Protein AF-A0A819YXY6-F1 (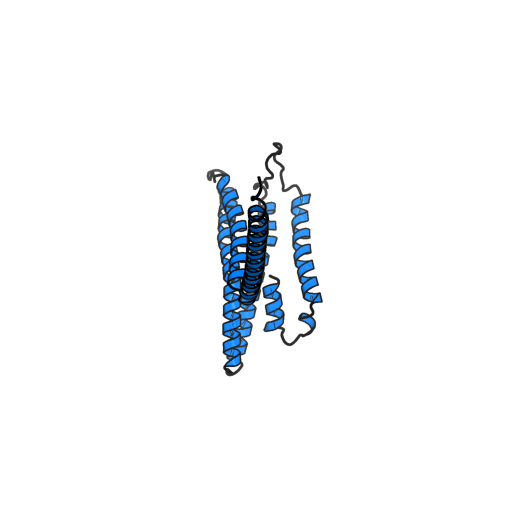afdb_monomer_lite)

Organism: NCBI:txid433720

Secondary structure (DSSP, 8-state):
-HHHHHHHHHHTSTT-GGGG-HHHHHHHHHHHHHHHHHHHHHHHHTT-S---TTSS-----TT-HHHHHHHIIIIIIHHHHHHHHHHHHHHHHHHHHHHHS---HHHHHHHHHHHHHHHHHHHHHHHHHHHHHHHHHHHHHHHHTTTT----HHHHHHHHHHHHHHHHHHHHHHHHH-HHHHHHHHHHHHHHHHHHHHHHHHHHHHHHHHHHHHHTT----

Radius of gyration: 27.78 Å; chains: 1; bounding box: 74×42×88 Å

Structure (mmCIF, N/CA/C/O backbone):
data_AF-A0A819YXY6-F1
#
_entry.id   AF-A0A819YXY6-F1
#
loop_
_atom_site.group_PDB
_atom_site.id
_atom_site.type_symbol
_atom_site.label_atom_id
_atom_site.label_alt_id
_atom_site.label_comp_id
_atom_site.label_asym_id
_atom_site.label_entity_id
_atom_site.label_seq_id
_atom_site.pdbx_PDB_ins_code
_atom_site.Cartn_x
_atom_site.Cartn_y
_atom_site.Cartn_z
_atom_site.occupancy
_atom_site.B_iso_or_equiv
_atom_site.auth_seq_id
_atom_site.auth_comp_id
_atom_site.auth_asym_id
_atom_site.auth_atom_id
_atom_site.pdbx_PDB_model_num
ATOM 1 N N . MET A 1 1 ? -4.229 -1.510 1.237 1.00 79.38 1 MET A N 1
ATOM 2 C CA . MET A 1 1 ? -5.508 -1.867 0.585 1.00 79.38 1 MET A CA 1
ATOM 3 C C . MET A 1 1 ? -6.533 -2.507 1.531 1.00 79.38 1 MET A C 1
ATOM 5 O O . MET A 1 1 ? -7.564 -1.883 1.762 1.00 79.38 1 MET A O 1
ATOM 9 N N . LEU A 1 2 ? -6.269 -3.676 2.141 1.00 84.12 2 LEU A N 1
ATOM 10 C CA . LEU A 1 2 ? -7.243 -4.387 3.001 1.00 84.12 2 LEU A CA 1
ATOM 11 C C . LEU A 1 2 ? -7.871 -3.512 4.105 1.00 84.12 2 LEU A C 1
ATOM 13 O O . LEU A 1 2 ? -9.080 -3.540 4.322 1.00 84.12 2 LEU A O 1
ATOM 17 N N . GLN A 1 3 ? -7.067 -2.674 4.767 1.00 81.69 3 GLN A N 1
ATOM 18 C CA . GLN A 1 3 ? -7.551 -1.755 5.803 1.00 81.69 3 GLN A CA 1
ATOM 19 C C . GLN A 1 3 ? -8.553 -0.716 5.267 1.00 81.69 3 GLN A C 1
ATOM 21 O O . GLN A 1 3 ? -9.505 -0.367 5.966 1.00 81.69 3 GLN A O 1
ATOM 26 N N . THR A 1 4 ? -8.364 -0.235 4.037 1.00 83.56 4 THR A N 1
ATOM 27 C CA . THR A 1 4 ? -9.271 0.713 3.371 1.00 83.56 4 THR A CA 1
ATOM 28 C C . THR A 1 4 ? -10.571 0.025 2.965 1.00 83.56 4 THR A C 1
ATOM 30 O O . THR A 1 4 ? -11.641 0.572 3.211 1.00 83.56 4 THR A O 1
ATOM 33 N N . ILE A 1 5 ? -10.499 -1.207 2.447 1.00 85.06 5 ILE A N 1
ATOM 34 C CA . ILE A 1 5 ? -11.680 -2.020 2.104 1.00 85.06 5 ILE A CA 1
ATOM 35 C C . ILE A 1 5 ? -12.503 -2.340 3.357 1.00 85.06 5 ILE A C 1
ATOM 37 O O . ILE A 1 5 ? -13.716 -2.144 3.377 1.00 85.06 5 ILE A O 1
ATOM 41 N N . HIS A 1 6 ? -11.850 -2.749 4.447 1.00 85.12 6 HIS A N 1
ATOM 42 C CA . HIS A 1 6 ? -12.523 -2.944 5.731 1.00 85.12 6 HIS A CA 1
ATOM 43 C C . HIS A 1 6 ? -13.251 -1.672 6.177 1.00 85.12 6 HIS A C 1
ATOM 45 O O . HIS A 1 6 ? -14.391 -1.729 6.639 1.00 85.12 6 HIS A O 1
ATOM 51 N N . ARG A 1 7 ? -12.604 -0.506 6.048 1.00 81.06 7 ARG A N 1
ATOM 52 C CA . ARG A 1 7 ? -13.250 0.770 6.372 1.00 81.06 7 ARG A CA 1
ATOM 53 C C . ARG A 1 7 ? -14.457 1.014 5.485 1.00 81.06 7 ARG A C 1
ATOM 55 O O . ARG A 1 7 ? -15.506 1.277 6.051 1.00 81.06 7 ARG A O 1
ATOM 62 N N . LEU A 1 8 ? -14.342 0.830 4.171 1.00 85.19 8 LEU A N 1
ATOM 63 C CA . LEU A 1 8 ? -15.456 0.952 3.226 1.00 85.19 8 LEU A CA 1
ATOM 64 C C . LEU A 1 8 ? -16.668 0.115 3.665 1.00 85.19 8 LEU A C 1
ATOM 66 O O . LEU A 1 8 ? -17.782 0.630 3.750 1.00 85.19 8 LEU A O 1
ATOM 70 N N . PHE A 1 9 ? -16.453 -1.154 4.018 1.00 84.31 9 PHE A N 1
ATOM 71 C CA . PHE A 1 9 ? -17.534 -2.043 4.457 1.00 84.31 9 PHE A CA 1
ATOM 72 C C . PHE A 1 9 ? -18.168 -1.619 5.784 1.00 84.31 9 PHE A C 1
ATOM 74 O O . PHE A 1 9 ? -19.364 -1.813 5.996 1.00 84.31 9 PHE A O 1
ATOM 81 N N . VAL A 1 10 ? -17.384 -1.037 6.691 1.00 81.50 10 VAL A N 1
ATOM 82 C CA . VAL A 1 10 ? -17.874 -0.596 8.002 1.00 81.50 10 VAL A CA 1
ATOM 83 C C . VAL A 1 10 ? -18.529 0.787 7.950 1.00 81.50 10 VAL A C 1
ATOM 85 O O . VAL A 1 10 ? -19.452 1.033 8.727 1.00 81.50 10 VAL A O 1
ATOM 88 N N . THR A 1 11 ? -18.063 1.693 7.088 1.00 78.50 11 THR A N 1
ATOM 89 C CA . THR A 1 11 ? -18.558 3.075 7.008 1.00 78.50 11 THR A CA 1
ATOM 90 C C . THR A 1 11 ? -19.660 3.238 5.973 1.00 78.50 11 THR A C 1
ATOM 92 O O . THR A 1 11 ? -20.728 3.714 6.338 1.00 78.50 11 THR A O 1
ATOM 95 N N . VAL A 1 12 ? -19.426 2.823 4.726 1.00 80.88 12 VAL A N 1
ATOM 96 C CA . VAL A 1 12 ? -20.352 3.038 3.601 1.00 80.88 12 VAL A CA 1
ATOM 97 C C . VAL A 1 12 ? -21.413 1.942 3.553 1.00 80.88 12 VAL A C 1
ATOM 99 O O . VAL A 1 12 ? -22.599 2.215 3.428 1.00 80.88 12 VAL A O 1
ATOM 102 N N . LEU A 1 13 ? -21.011 0.681 3.721 1.00 83.31 13 LEU A N 1
ATOM 103 C CA . LEU A 1 13 ? -21.923 -0.469 3.635 1.00 83.31 13 LEU A CA 1
ATOM 104 C C . LEU A 1 13 ? -22.346 -0.989 5.013 1.00 83.31 13 LEU A C 1
ATOM 106 O O . LEU A 1 13 ? -22.619 -2.178 5.189 1.00 83.31 13 LEU A O 1
ATOM 110 N N . ALA A 1 14 ? -22.448 -0.093 5.999 1.00 76.12 14 ALA A N 1
ATOM 111 C CA . ALA A 1 14 ? -22.744 -0.441 7.389 1.00 76.12 14 ALA A CA 1
ATOM 112 C C . ALA A 1 14 ? -24.027 -1.282 7.548 1.00 76.12 14 ALA A C 1
ATOM 114 O O . ALA A 1 14 ? -24.085 -2.143 8.432 1.00 76.12 14 ALA A O 1
ATOM 115 N N . HIS A 1 15 ? -25.016 -1.067 6.674 1.00 79.19 15 HIS A N 1
ATOM 116 C CA . HIS A 1 15 ? -26.291 -1.786 6.651 1.00 79.19 15 HIS A CA 1
ATOM 117 C C . HIS A 1 15 ? -26.152 -3.265 6.228 1.00 79.19 15 HIS A C 1
ATOM 119 O O . HIS A 1 15 ? -26.885 -4.131 6.706 1.00 79.19 15 HIS A O 1
ATOM 125 N N . ARG A 1 16 ? -25.169 -3.607 5.384 1.00 82.12 16 ARG A N 1
ATOM 126 C CA . ARG A 1 16 ? -24.977 -4.968 4.859 1.00 82.12 16 ARG A CA 1
ATOM 127 C C . ARG A 1 16 ? -24.081 -5.798 5.788 1.00 82.12 16 ARG A C 1
ATOM 129 O O . ARG A 1 16 ? -22.879 -5.941 5.569 1.00 82.12 16 ARG A O 1
ATOM 136 N N . ARG A 1 17 ? -24.671 -6.393 6.835 1.00 80.06 17 ARG A N 1
ATOM 137 C CA . ARG A 1 17 ? -23.938 -7.191 7.850 1.00 80.06 17 ARG A CA 1
ATOM 138 C C . ARG A 1 17 ? -23.123 -8.356 7.266 1.00 80.06 17 ARG A C 1
ATOM 140 O O . ARG A 1 17 ? -22.086 -8.700 7.830 1.00 80.06 17 ARG A O 1
ATOM 147 N N . TYR A 1 18 ? -23.550 -8.935 6.141 1.00 83.56 18 TYR A N 1
ATOM 148 C CA . TYR A 1 18 ? -22.857 -10.062 5.506 1.00 83.56 18 TYR A CA 1
ATOM 149 C C . TYR A 1 18 ? -21.437 -9.710 5.029 1.00 83.56 18 TYR A C 1
ATOM 151 O O . TYR A 1 18 ? -20.555 -10.562 5.102 1.00 83.56 18 TYR A O 1
ATOM 159 N N . LEU A 1 19 ? -21.178 -8.450 4.652 1.00 80.62 19 LEU A N 1
ATOM 160 C CA . LEU A 1 19 ? -19.857 -7.987 4.199 1.00 80.62 19 LEU A CA 1
ATOM 161 C C . LEU A 1 19 ? -18.821 -7.880 5.327 1.00 80.62 19 LEU A C 1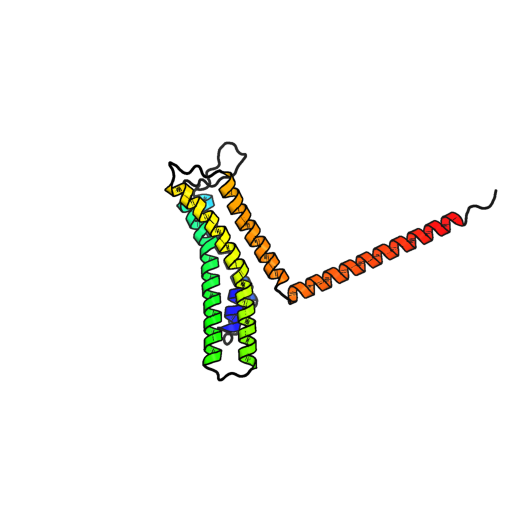
ATOM 163 O O . LEU A 1 19 ? -17.644 -7.633 5.086 1.00 80.62 19 LEU A O 1
ATOM 167 N N . ARG A 1 20 ? -19.241 -8.058 6.584 1.00 80.12 20 ARG A N 1
ATOM 168 C CA . ARG A 1 20 ? -18.373 -7.941 7.765 1.00 80.12 20 ARG A CA 1
ATOM 169 C C . ARG A 1 20 ? -17.918 -9.290 8.318 1.00 80.12 20 ARG A C 1
ATOM 171 O O . ARG A 1 20 ? -17.257 -9.327 9.356 1.00 80.12 20 ARG A O 1
ATOM 178 N N . LYS A 1 21 ? -18.284 -10.398 7.668 1.00 88.88 21 LYS A N 1
ATOM 179 C CA . LYS A 1 21 ? -17.874 -11.740 8.099 1.00 88.88 21 LYS A CA 1
ATOM 180 C C . LYS A 1 21 ? -16.355 -11.889 7.970 1.00 88.88 21 LYS A C 1
ATOM 182 O O . LYS A 1 21 ? -15.771 -11.499 6.965 1.00 88.88 21 LYS A O 1
ATOM 187 N N . ARG A 1 22 ? -15.715 -12.502 8.975 1.00 86.56 22 ARG A N 1
ATOM 188 C CA . ARG A 1 22 ? -14.257 -12.747 8.993 1.00 86.56 22 ARG A CA 1
ATOM 189 C C . ARG A 1 22 ? -13.777 -13.524 7.765 1.00 86.56 22 ARG A C 1
ATOM 191 O O . ARG A 1 22 ? -12.726 -13.209 7.225 1.00 86.56 22 ARG A O 1
ATOM 198 N N . TRP A 1 23 ? -14.584 -14.476 7.299 1.00 89.62 23 TRP A N 1
ATOM 199 C CA . TRP A 1 23 ? -14.273 -15.292 6.126 1.00 89.62 23 TRP A CA 1
ATOM 200 C C . TRP A 1 23 ? -14.130 -14.467 4.838 1.00 89.62 23 TRP A C 1
ATOM 202 O O . TRP A 1 23 ? -13.247 -14.741 4.036 1.00 89.62 23 TRP A O 1
ATOM 212 N N . LEU A 1 24 ? -14.903 -13.382 4.684 1.00 89.00 24 LEU A N 1
ATOM 213 C CA . LEU A 1 24 ? -14.759 -12.483 3.536 1.00 89.00 24 LEU A CA 1
ATOM 214 C C . LEU A 1 24 ? -13.389 -11.789 3.537 1.00 89.00 24 LEU A C 1
ATOM 216 O O . LEU A 1 24 ? -12.757 -11.678 2.496 1.00 89.00 24 LEU A O 1
ATOM 220 N N . TYR A 1 25 ? -12.904 -11.348 4.702 1.00 87.75 25 TYR A N 1
ATOM 221 C CA . TYR A 1 25 ? -11.579 -10.727 4.805 1.00 87.75 25 TYR A CA 1
ATOM 222 C C . TYR A 1 25 ? -10.457 -11.703 4.467 1.00 87.75 25 TYR A C 1
ATOM 224 O O . TYR A 1 25 ? -9.492 -11.307 3.821 1.00 87.75 25 TYR A O 1
ATOM 232 N N . PHE A 1 26 ? -10.601 -12.966 4.874 1.00 90.50 26 PHE A N 1
ATOM 233 C CA . PHE A 1 26 ? -9.677 -14.024 4.485 1.00 90.50 26 PHE A CA 1
ATOM 234 C C . PHE A 1 26 ? -9.683 -14.234 2.966 1.00 90.50 26 PHE A C 1
ATOM 236 O O . PHE A 1 26 ? -8.625 -14.240 2.349 1.00 90.50 26 PHE A O 1
ATOM 243 N N . PHE A 1 27 ? -10.866 -14.302 2.351 1.00 91.81 27 PHE A N 1
ATOM 244 C CA . PHE A 1 27 ? -11.001 -14.462 0.903 1.00 91.81 27 PHE A CA 1
ATOM 245 C C . PHE A 1 27 ? -10.422 -13.275 0.118 1.00 91.81 27 PHE A C 1
ATOM 247 O O . PHE A 1 27 ? -9.694 -13.468 -0.850 1.00 91.81 27 PHE A O 1
ATOM 254 N N . ILE A 1 28 ? -10.663 -12.040 0.571 1.00 89.50 28 ILE A N 1
ATOM 255 C CA . ILE A 1 28 ? -10.069 -10.837 -0.033 1.00 89.50 28 ILE A CA 1
ATOM 256 C C . ILE A 1 28 ? -8.545 -10.859 0.104 1.00 89.50 28 ILE A C 1
ATOM 258 O O . ILE A 1 28 ? -7.854 -10.517 -0.849 1.00 89.50 28 ILE A O 1
ATOM 262 N N . ALA A 1 29 ? -8.012 -11.264 1.260 1.00 89.69 29 ALA A N 1
ATOM 263 C CA . ALA A 1 29 ? -6.568 -11.389 1.452 1.00 89.69 29 ALA A CA 1
ATOM 264 C C . ALA A 1 29 ? -5.961 -12.461 0.532 1.00 89.69 29 ALA A C 1
ATOM 266 O O . ALA A 1 29 ? -4.907 -12.227 -0.054 1.00 89.69 29 ALA A O 1
ATOM 267 N N . LEU A 1 30 ? -6.649 -13.593 0.357 1.00 93.00 30 LEU A N 1
ATOM 268 C CA . LEU A 1 30 ? -6.243 -14.655 -0.560 1.00 93.00 30 LEU A CA 1
ATOM 269 C C . LEU A 1 30 ? -6.222 -14.158 -2.014 1.00 93.00 30 LEU A C 1
ATOM 271 O O . LEU A 1 30 ? -5.215 -14.312 -2.696 1.00 93.00 30 LEU A O 1
ATOM 275 N N . ILE A 1 31 ? -7.285 -13.486 -2.467 1.00 90.81 31 ILE A N 1
ATOM 276 C CA . ILE A 1 31 ? -7.341 -12.866 -3.802 1.00 90.81 31 ILE A CA 1
ATOM 277 C C . ILE A 1 31 ? -6.220 -11.840 -3.976 1.00 90.81 31 ILE A C 1
ATOM 279 O O . ILE A 1 31 ? -5.556 -11.818 -5.011 1.00 90.81 31 ILE A O 1
ATOM 283 N N . GLN A 1 32 ? -5.982 -11.009 -2.958 1.00 88.00 32 GLN A N 1
ATOM 284 C CA . GLN A 1 32 ? -4.920 -10.006 -2.976 1.00 88.00 32 GLN A CA 1
ATOM 285 C C . GLN A 1 32 ? -3.527 -10.645 -3.101 1.00 88.00 32 GLN A C 1
ATOM 287 O O . GLN A 1 32 ? -2.606 -9.958 -3.516 1.00 88.00 32 GLN A O 1
ATOM 292 N N . PHE A 1 33 ? -3.361 -11.926 -2.767 1.00 90.12 33 PHE A N 1
ATOM 293 C CA . PHE A 1 33 ? -2.113 -12.662 -2.970 1.00 90.12 33 PHE A CA 1
ATOM 294 C C . PHE A 1 33 ? -2.061 -13.365 -4.334 1.00 90.12 33 PHE A C 1
ATOM 296 O O . PHE A 1 33 ? -1.054 -13.286 -5.034 1.00 90.12 33 PHE A O 1
ATOM 303 N N . ILE A 1 34 ? -3.161 -14.008 -4.739 1.00 91.62 34 ILE A N 1
ATOM 304 C CA . ILE A 1 34 ? -3.247 -14.759 -5.999 1.00 91.62 34 ILE A CA 1
ATOM 305 C C . ILE A 1 34 ? -3.120 -13.833 -7.211 1.00 91.62 34 ILE A C 1
ATOM 307 O O . ILE A 1 34 ? -2.380 -14.158 -8.134 1.00 91.62 34 ILE A O 1
ATOM 311 N N . ILE A 1 35 ? -3.803 -12.680 -7.220 1.00 89.06 35 ILE A N 1
ATOM 312 C CA . ILE A 1 35 ? -3.775 -11.758 -8.369 1.00 89.06 35 ILE A CA 1
ATOM 313 C C . ILE A 1 35 ? -2.338 -11.312 -8.683 1.00 89.06 35 ILE A C 1
ATOM 315 O O . ILE A 1 35 ? -1.922 -11.480 -9.827 1.00 89.06 35 ILE A O 1
ATOM 319 N N . PRO A 1 36 ? -1.549 -10.810 -7.712 1.00 85.88 36 PRO A N 1
ATOM 320 C CA . PRO A 1 36 ? -0.140 -10.520 -7.923 1.00 85.88 36 PRO A CA 1
ATOM 321 C C . PRO A 1 36 ? 0.666 -11.685 -8.499 1.00 85.88 36 PRO A C 1
ATOM 323 O O . PRO A 1 36 ? 1.438 -11.481 -9.428 1.00 85.88 36 PRO A O 1
ATOM 326 N N . MET A 1 37 ? 0.476 -12.902 -7.985 1.00 86.69 37 MET A N 1
ATOM 327 C CA . MET A 1 37 ? 1.200 -14.073 -8.486 1.00 86.69 37 MET A CA 1
ATOM 328 C C . MET A 1 37 ? 0.856 -14.364 -9.947 1.00 86.69 37 MET A C 1
ATOM 330 O O . MET A 1 37 ? 1.755 -14.499 -10.769 1.00 86.69 37 MET A O 1
ATOM 334 N N . MET A 1 38 ? -0.434 -14.364 -10.293 1.00 88.38 38 MET A N 1
ATOM 335 C CA . MET A 1 38 ? -0.894 -14.562 -11.672 1.00 88.38 38 MET A CA 1
ATOM 336 C C . MET A 1 38 ? -0.389 -13.462 -12.610 1.00 88.38 38 MET A C 1
ATOM 338 O O . MET A 1 38 ? -0.058 -13.742 -13.754 1.00 88.38 38 MET A O 1
ATOM 342 N N . MET A 1 39 ? -0.293 -12.223 -12.126 1.00 85.06 39 MET A N 1
ATOM 343 C CA . MET A 1 39 ? 0.242 -11.097 -12.896 1.00 85.06 39 MET A CA 1
ATOM 344 C C . MET A 1 39 ? 1.763 -11.190 -13.074 1.00 85.06 39 MET A C 1
ATOM 346 O O . MET A 1 39 ? 2.277 -10.687 -14.064 1.00 85.06 39 MET A O 1
ATOM 350 N N . LEU A 1 40 ? 2.492 -11.828 -12.153 1.00 82.44 40 LEU A N 1
ATOM 351 C CA . LEU A 1 40 ? 3.946 -11.996 -12.246 1.00 82.44 40 LEU A CA 1
ATOM 352 C C . LEU A 1 40 ? 4.341 -13.137 -13.197 1.00 82.44 40 LEU A C 1
ATOM 354 O O . LEU A 1 40 ? 5.411 -13.084 -13.799 1.00 82.44 40 LEU A O 1
ATOM 358 N N . LEU A 1 41 ? 3.482 -14.152 -13.348 1.00 83.25 41 LEU A N 1
ATOM 359 C CA . LEU A 1 41 ? 3.743 -15.321 -14.192 1.00 83.25 41 LEU A CA 1
ATOM 360 C C . LEU A 1 41 ? 4.134 -14.962 -15.641 1.00 83.25 41 LEU A C 1
ATOM 362 O O . LEU A 1 41 ? 5.174 -15.447 -16.078 1.00 83.25 41 LEU A O 1
ATOM 366 N N . PRO A 1 42 ? 3.383 -14.118 -16.381 1.00 79.00 42 PRO A N 1
ATOM 367 C CA . PRO A 1 42 ? 3.744 -13.742 -17.749 1.00 79.00 42 PRO A CA 1
ATOM 368 C C . PRO A 1 42 ? 5.150 -13.149 -17.844 1.00 79.00 42 PRO A C 1
ATOM 370 O O . PRO A 1 42 ? 5.938 -13.565 -18.685 1.00 79.00 42 PRO A O 1
ATOM 373 N N . ALA A 1 43 ? 5.510 -12.264 -16.908 1.00 72.56 43 ALA A N 1
ATOM 374 C CA . ALA A 1 43 ? 6.842 -11.669 -16.873 1.00 72.56 43 ALA A CA 1
ATOM 375 C C . ALA A 1 43 ? 7.943 -12.730 -16.694 1.00 72.56 43 ALA A C 1
ATOM 377 O O . ALA A 1 43 ? 9.007 -12.611 -17.293 1.00 72.56 43 ALA A O 1
ATOM 378 N N . LEU A 1 44 ? 7.693 -13.767 -15.884 1.00 73.75 44 LEU A N 1
ATOM 379 C CA . LEU A 1 44 ? 8.646 -14.854 -15.636 1.00 73.75 44 LEU A CA 1
ATOM 380 C C . LEU A 1 44 ? 8.774 -15.825 -16.820 1.00 73.75 44 LEU A C 1
ATOM 382 O O . LEU A 1 44 ? 9.868 -16.324 -17.066 1.00 73.75 44 LEU A O 1
ATOM 386 N N . PHE A 1 45 ? 7.680 -16.107 -17.534 1.00 76.44 45 PHE A N 1
ATOM 387 C CA . PHE A 1 45 ? 7.652 -17.113 -18.604 1.00 76.44 45 PHE A CA 1
ATOM 388 C C . PHE A 1 45 ? 7.980 -16.564 -19.998 1.00 76.44 45 PHE A C 1
ATOM 390 O O . PHE A 1 45 ? 8.491 -17.311 -20.825 1.00 76.44 45 PHE A O 1
ATOM 397 N N . GLU A 1 46 ? 7.734 -15.280 -20.267 1.00 70.56 46 GLU A N 1
ATOM 398 C CA . GLU A 1 46 ? 7.976 -14.672 -21.588 1.00 70.56 46 GLU A CA 1
ATOM 399 C C . GLU A 1 46 ? 9.445 -14.276 -21.829 1.00 70.56 46 GLU A C 1
ATOM 401 O O . GLU A 1 46 ? 9.782 -13.757 -22.889 1.00 70.56 46 GLU A O 1
ATOM 406 N N . GLY A 1 47 ? 10.347 -14.539 -20.877 1.00 62.41 47 GLY A N 1
ATOM 407 C CA . GLY A 1 47 ? 11.780 -14.283 -21.059 1.00 62.41 47 GLY A CA 1
ATOM 408 C C . GLY A 1 47 ? 12.173 -12.801 -21.015 1.00 62.41 47 GLY A C 1
ATOM 409 O O . GLY A 1 47 ? 13.306 -12.464 -21.348 1.00 62.41 47 GLY A O 1
ATOM 410 N N . HIS A 1 48 ? 11.283 -11.920 -20.541 1.00 61.28 48 HIS A N 1
ATOM 411 C CA . HIS A 1 48 ? 11.560 -10.486 -20.332 1.00 61.28 48 HIS A CA 1
ATOM 412 C C . HIS A 1 48 ? 12.678 -10.223 -19.307 1.00 61.28 48 HIS A C 1
ATOM 414 O O . HIS A 1 48 ? 13.266 -9.141 -19.254 1.00 61.28 48 HIS A O 1
ATOM 420 N N . PHE A 1 49 ? 13.020 -11.231 -18.502 1.00 60.09 49 PHE A N 1
ATOM 421 C CA . PHE A 1 49 ? 14.216 -11.247 -17.668 1.00 60.09 49 PHE A CA 1
ATOM 422 C C . PHE A 1 49 ? 15.395 -11.819 -18.464 1.00 60.09 49 PHE A C 1
ATOM 424 O O . PHE A 1 49 ? 15.677 -13.016 -18.414 1.00 60.09 49 PHE A O 1
ATOM 431 N N . ALA A 1 50 ? 16.100 -10.965 -19.207 1.00 55.69 50 ALA A N 1
ATOM 432 C CA . ALA A 1 50 ? 17.356 -11.368 -19.828 1.00 55.69 50 ALA A CA 1
ATOM 433 C C . ALA A 1 50 ? 18.426 -11.556 -18.740 1.00 55.69 50 ALA A C 1
ATOM 435 O O . ALA A 1 50 ? 18.947 -10.592 -18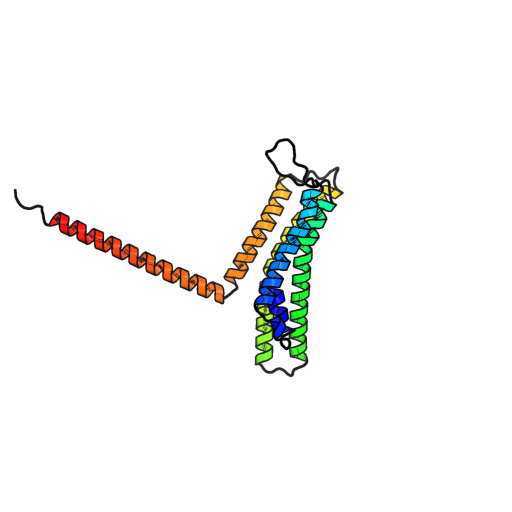.178 1.00 55.69 50 ALA A O 1
ATOM 436 N N . TYR A 1 51 ? 18.764 -12.808 -18.440 1.00 55.91 51 TYR A N 1
ATOM 437 C CA . TYR A 1 51 ? 19.901 -13.119 -17.583 1.00 55.91 51 TYR A CA 1
ATOM 438 C C . TYR A 1 51 ? 21.189 -12.732 -18.312 1.00 55.91 51 TYR A C 1
ATOM 440 O O . TYR A 1 51 ? 21.509 -13.294 -19.359 1.00 55.91 51 TYR A O 1
ATOM 448 N N . ILE A 1 52 ? 21.933 -11.767 -17.767 1.00 57.09 52 ILE A N 1
ATOM 449 C CA . ILE A 1 52 ? 23.264 -11.446 -18.284 1.00 57.09 52 ILE A CA 1
ATOM 450 C C . ILE A 1 52 ? 24.162 -12.667 -18.008 1.00 57.09 52 ILE A C 1
ATOM 452 O O . ILE A 1 52 ? 24.225 -13.115 -16.857 1.00 57.09 52 ILE A O 1
ATOM 456 N N . PRO A 1 53 ? 24.849 -13.218 -19.026 1.00 54.41 53 PRO A N 1
ATOM 457 C CA . PRO A 1 53 ? 25.559 -14.498 -18.935 1.00 54.41 53 PRO A CA 1
ATOM 458 C C . PRO A 1 53 ? 26.684 -14.542 -17.885 1.00 54.41 53 PRO A C 1
ATOM 460 O O . PRO A 1 53 ? 27.095 -15.627 -17.489 1.00 54.41 53 PRO A O 1
ATOM 463 N N . ASP A 1 54 ? 27.124 -13.396 -17.357 1.00 57.19 54 ASP A N 1
ATOM 464 C CA . ASP A 1 54 ? 28.165 -13.312 -16.322 1.00 57.19 54 ASP A CA 1
ATOM 465 C C . ASP A 1 54 ? 27.708 -13.716 -14.905 1.00 57.19 54 ASP A C 1
ATOM 467 O O . ASP A 1 54 ? 28.486 -13.625 -13.953 1.00 57.19 54 ASP A O 1
ATOM 471 N N . GLY A 1 55 ? 26.459 -14.167 -14.727 1.00 54.62 55 GLY A N 1
ATOM 472 C CA . GLY A 1 55 ? 26.002 -14.946 -13.563 1.00 54.62 55 GLY A CA 1
ATOM 473 C C . GLY A 1 55 ? 25.996 -14.239 -12.198 1.00 54.62 55 GLY A C 1
ATOM 474 O O . GLY A 1 55 ? 25.528 -14.809 -11.216 1.00 54.62 55 GLY A O 1
ATOM 475 N N . LYS A 1 56 ? 26.493 -13.002 -12.105 1.00 61.47 56 LYS A N 1
ATOM 476 C CA . LYS A 1 56 ? 26.642 -12.266 -10.836 1.00 61.47 56 LYS A CA 1
ATOM 477 C C . LYS A 1 56 ? 25.531 -11.256 -10.568 1.00 61.47 56 LYS A C 1
ATOM 479 O O . LYS A 1 56 ? 25.449 -10.740 -9.457 1.00 61.47 56 LYS A O 1
ATOM 484 N N . MET A 1 57 ? 24.690 -10.961 -11.559 1.00 60.03 57 MET A N 1
ATOM 485 C CA . MET A 1 57 ? 23.642 -9.951 -11.446 1.00 60.03 57 MET A CA 1
ATOM 486 C C . MET A 1 57 ? 22.361 -10.407 -12.150 1.00 60.03 57 MET A C 1
ATOM 488 O O . MET A 1 57 ? 22.390 -10.811 -13.310 1.00 60.03 57 MET A O 1
ATOM 492 N N . CYS A 1 58 ? 21.231 -10.303 -11.453 1.00 61.72 58 CYS A N 1
ATOM 493 C CA . CYS A 1 58 ? 19.904 -10.468 -12.038 1.00 61.72 58 CYS A CA 1
ATOM 494 C C . CYS A 1 58 ? 19.392 -9.078 -12.432 1.00 61.72 58 CYS A C 1
ATOM 496 O O . CYS A 1 58 ? 18.996 -8.298 -11.562 1.00 61.72 58 CYS A O 1
ATOM 498 N N . TYR A 1 59 ? 19.457 -8.747 -13.722 1.00 61.12 59 TYR A N 1
ATOM 499 C CA . TYR A 1 59 ? 18.920 -7.497 -14.255 1.00 61.12 59 TYR A CA 1
ATOM 500 C C . TYR A 1 59 ? 17.667 -7.768 -15.081 1.00 61.12 59 TYR A C 1
ATOM 502 O O . TYR A 1 59 ? 17.585 -8.742 -15.822 1.00 61.12 59 TYR A O 1
ATOM 510 N N . ILE A 1 60 ? 16.696 -6.869 -14.960 1.00 60.69 60 ILE A N 1
ATOM 511 C CA . ILE A 1 60 ? 15.595 -6.767 -15.914 1.00 60.69 60 ILE A CA 1
ATOM 512 C C . ILE A 1 60 ? 16.145 -5.974 -17.090 1.00 60.69 60 ILE A C 1
ATOM 514 O O . ILE A 1 60 ? 16.671 -4.876 -16.892 1.00 60.69 60 ILE A O 1
ATOM 518 N N . ALA A 1 61 ? 16.059 -6.516 -18.301 1.00 58.16 61 ALA A N 1
ATOM 519 C CA . ALA A 1 61 ? 16.439 -5.759 -19.480 1.00 58.16 61 ALA A CA 1
ATOM 520 C C . ALA A 1 61 ? 15.459 -4.591 -19.653 1.00 58.16 61 ALA A C 1
ATOM 522 O O . ALA A 1 61 ? 14.314 -4.784 -20.047 1.00 58.16 61 ALA A O 1
ATOM 523 N N . PHE A 1 62 ? 15.919 -3.363 -19.398 1.00 61.22 62 PHE A N 1
ATOM 524 C CA . PHE A 1 62 ? 15.135 -2.134 -19.611 1.00 61.22 62 PHE A CA 1
ATOM 525 C C . PHE A 1 62 ? 14.789 -1.871 -21.084 1.00 61.22 62 PHE A C 1
ATOM 527 O O . PHE A 1 62 ? 14.093 -0.907 -21.391 1.00 61.22 62 PHE A O 1
ATOM 534 N N . ASN A 1 63 ? 15.26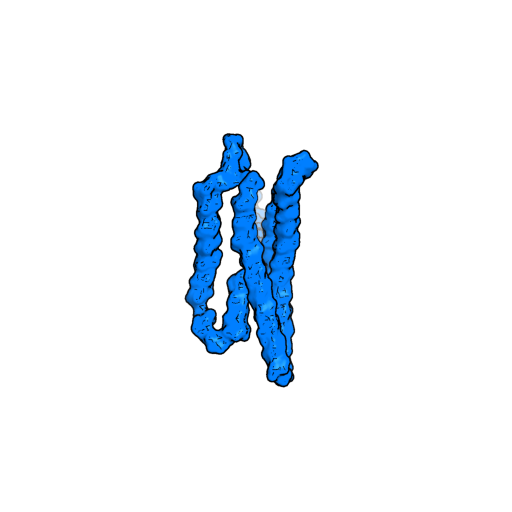5 -2.727 -21.990 1.00 61.00 63 ASN A N 1
ATOM 535 C CA . ASN A 1 63 ? 14.935 -2.679 -23.406 1.00 61.00 63 ASN A CA 1
ATOM 536 C C . ASN A 1 63 ? 13.471 -3.046 -23.665 1.00 61.00 63 ASN A C 1
ATOM 538 O O . ASN A 1 63 ? 12.914 -2.584 -24.659 1.00 61.00 63 ASN A O 1
ATOM 542 N N . ASP A 1 64 ? 12.840 -3.826 -22.778 1.00 69.81 64 ASP A N 1
ATOM 543 C CA . ASP A 1 64 ? 11.414 -4.104 -22.881 1.00 69.81 64 ASP A CA 1
ATOM 544 C C . ASP A 1 64 ? 10.588 -3.154 -22.002 1.00 69.81 64 ASP A C 1
ATOM 546 O O . ASP A 1 64 ? 10.397 -3.344 -20.796 1.00 69.81 64 ASP A O 1
ATOM 550 N N . LEU A 1 65 ? 10.070 -2.104 -22.643 1.00 73.38 65 LEU A N 1
ATOM 551 C CA . LEU A 1 65 ? 9.185 -1.130 -22.010 1.00 73.38 65 LEU A CA 1
ATOM 552 C C . LEU A 1 65 ? 7.925 -1.803 -21.444 1.00 73.38 65 LEU A C 1
ATOM 554 O O . LEU A 1 65 ? 7.424 -1.378 -20.400 1.00 73.38 65 LEU A O 1
ATOM 558 N N . PHE A 1 66 ? 7.419 -2.851 -22.102 1.00 77.25 66 PHE A N 1
ATOM 559 C CA . PHE A 1 66 ? 6.231 -3.563 -21.641 1.00 77.25 66 PHE A CA 1
ATOM 560 C C . PHE A 1 66 ? 6.506 -4.284 -20.318 1.00 77.25 66 PHE A C 1
ATOM 562 O O . PHE A 1 66 ? 5.778 -4.071 -19.345 1.00 77.25 66 PHE A O 1
ATOM 569 N N . GLY A 1 67 ? 7.613 -5.023 -20.239 1.00 73.50 67 GLY A N 1
ATOM 570 C CA . GLY A 1 67 ? 8.095 -5.712 -19.046 1.00 73.50 67 GLY A CA 1
ATOM 571 C C . GLY A 1 67 ? 8.362 -4.797 -17.850 1.00 73.50 67 GLY A C 1
ATOM 572 O O . GLY A 1 67 ? 8.272 -5.253 -16.712 1.00 73.50 67 GLY A O 1
ATOM 573 N N . VAL A 1 68 ? 8.604 -3.497 -18.061 1.00 76.25 68 VAL A N 1
ATOM 574 C CA . VAL A 1 68 ? 8.711 -2.517 -16.964 1.00 76.25 68 VAL A CA 1
ATOM 575 C C . VAL A 1 68 ? 7.372 -1.850 -16.648 1.00 76.25 68 VAL A C 1
ATOM 577 O O . VAL A 1 68 ? 7.026 -1.724 -15.470 1.00 76.25 68 VAL A O 1
ATOM 580 N N . LEU A 1 69 ? 6.595 -1.427 -17.650 1.00 81.50 69 LEU A N 1
ATOM 581 C CA . LEU A 1 69 ? 5.331 -0.705 -17.449 1.00 81.50 69 LEU A CA 1
ATOM 582 C C . LEU A 1 69 ? 4.212 -1.584 -16.904 1.00 81.50 69 LEU A C 1
ATOM 584 O O . LEU A 1 69 ? 3.452 -1.141 -16.042 1.00 81.50 69 LEU A O 1
ATOM 588 N N . TYR A 1 70 ? 4.103 -2.818 -17.378 1.00 83.38 70 TYR A N 1
ATOM 589 C CA . TYR A 1 70 ? 3.062 -3.737 -16.946 1.00 83.38 70 TYR A CA 1
ATOM 590 C C . TYR A 1 70 ? 3.113 -4.019 -15.431 1.00 83.38 70 TYR A C 1
ATOM 592 O O . TYR A 1 70 ? 2.145 -3.688 -14.736 1.00 83.38 70 TYR A O 1
ATOM 600 N N . PRO A 1 71 ? 4.227 -4.515 -14.846 1.00 80.00 71 PRO A N 1
ATOM 601 C CA . PRO A 1 71 ? 4.285 -4.740 -13.404 1.00 80.00 71 PRO A CA 1
ATOM 602 C C . PRO A 1 71 ? 4.195 -3.424 -12.623 1.00 80.00 71 PRO A C 1
ATOM 604 O O . PRO A 1 71 ? 3.547 -3.346 -11.580 1.00 80.00 71 PRO A O 1
ATOM 607 N N . SER A 1 72 ? 4.775 -2.353 -13.152 1.00 82.19 72 SER A N 1
ATOM 608 C CA . SER A 1 72 ? 4.650 -1.008 -12.599 1.00 82.19 72 SER A CA 1
ATOM 609 C C . SER A 1 72 ? 3.197 -0.559 -12.424 1.00 82.19 72 SER A C 1
ATOM 611 O O . SER A 1 72 ? 2.789 -0.090 -11.361 1.00 82.19 72 SER A O 1
ATOM 613 N N . VAL A 1 73 ? 2.367 -0.712 -13.448 1.00 86.12 73 VAL A N 1
ATOM 614 C CA . VAL A 1 73 ? 0.961 -0.320 -13.361 1.00 86.12 73 VAL A CA 1
ATOM 615 C C . VAL A 1 73 ? 0.191 -1.297 -12.472 1.00 86.12 73 VAL A C 1
ATOM 617 O O . VAL A 1 73 ? -0.561 -0.859 -11.601 1.00 86.12 73 VAL A O 1
ATOM 620 N N . CYS A 1 74 ? 0.406 -2.602 -12.626 1.00 86.25 74 CYS A N 1
ATOM 621 C CA . CYS A 1 74 ? -0.371 -3.632 -11.935 1.00 86.25 74 CYS A CA 1
ATOM 622 C C . CYS A 1 74 ? -0.055 -3.755 -10.437 1.00 86.25 74 CYS A C 1
ATOM 624 O O . CYS A 1 74 ? -0.975 -3.900 -9.630 1.00 86.25 74 CYS A O 1
ATOM 626 N N . PHE A 1 75 ? 1.217 -3.686 -10.041 1.00 83.62 75 PHE A N 1
ATOM 627 C CA . PHE A 1 75 ? 1.640 -3.866 -8.646 1.00 83.62 75 PHE A CA 1
ATOM 628 C C . PHE A 1 75 ? 1.793 -2.549 -7.893 1.00 83.62 75 PHE A C 1
ATOM 630 O O . PHE A 1 75 ? 1.612 -2.522 -6.673 1.00 83.62 75 PHE A O 1
ATOM 637 N N . TYR A 1 76 ? 2.120 -1.464 -8.598 1.00 84.25 76 TYR A N 1
ATOM 638 C CA . TYR A 1 76 ? 2.437 -0.192 -7.967 1.00 84.25 76 TYR A CA 1
ATOM 639 C C . TYR A 1 76 ? 1.305 0.827 -8.125 1.00 84.25 76 TYR A C 1
ATOM 641 O O . TYR A 1 76 ? 0.584 1.093 -7.160 1.00 84.25 76 TYR A O 1
ATOM 649 N N . PHE A 1 77 ? 1.082 1.374 -9.322 1.00 85.00 77 PHE A N 1
ATOM 650 C CA . PHE A 1 77 ? 0.117 2.468 -9.488 1.00 85.00 77 PHE A CA 1
ATOM 651 C C . PHE A 1 77 ? -1.336 2.043 -9.281 1.00 85.00 77 PHE A C 1
ATOM 653 O O . PHE A 1 77 ? -2.071 2.732 -8.577 1.00 85.00 77 PHE A O 1
ATOM 660 N N . GLY A 1 78 ? -1.755 0.914 -9.846 1.00 88.31 78 GLY A N 1
ATOM 661 C CA . GLY A 1 78 ? -3.134 0.431 -9.786 1.00 88.31 78 GLY A CA 1
ATOM 662 C C . GLY A 1 78 ? -3.643 0.290 -8.348 1.00 88.31 78 GLY A C 1
ATOM 663 O O . GLY A 1 78 ? -4.613 0.960 -7.980 1.00 88.31 78 GLY A O 1
ATOM 664 N N . PRO A 1 79 ? -2.976 -0.498 -7.484 1.00 88.50 79 PRO A N 1
ATOM 665 C CA . PRO A 1 79 ? -3.381 -0.655 -6.090 1.00 88.50 79 PRO A CA 1
ATOM 666 C C . PRO A 1 79 ? -3.378 0.665 -5.308 1.00 88.50 79 PRO A C 1
ATOM 668 O O . PRO A 1 79 ? -4.261 0.881 -4.471 1.00 88.50 79 PRO A O 1
ATOM 671 N N . LEU A 1 80 ? -2.422 1.562 -5.585 1.00 87.44 80 LEU A N 1
ATOM 672 C CA . LEU A 1 80 ? -2.345 2.876 -4.942 1.00 87.44 80 LEU A CA 1
ATOM 673 C C . LEU A 1 80 ? -3.512 3.772 -5.373 1.00 87.44 80 LEU A C 1
ATOM 675 O O . LEU A 1 80 ? -4.202 4.310 -4.508 1.00 87.44 80 LEU A O 1
ATOM 679 N N . ILE A 1 81 ? -3.800 3.872 -6.673 1.00 89.00 81 ILE A N 1
ATOM 680 C CA . ILE A 1 81 ? -4.922 4.652 -7.219 1.00 89.00 81 ILE A CA 1
ATOM 681 C C . ILE A 1 81 ? -6.254 4.122 -6.683 1.00 89.00 81 ILE A C 1
ATOM 683 O O . ILE A 1 81 ? -7.063 4.902 -6.181 1.00 89.00 81 ILE A O 1
ATOM 687 N N . ILE A 1 82 ? -6.468 2.803 -6.698 1.00 89.94 82 ILE A N 1
ATOM 688 C CA . ILE A 1 82 ? -7.676 2.185 -6.129 1.00 89.94 82 ILE A CA 1
ATOM 689 C C . ILE A 1 82 ? -7.806 2.549 -4.647 1.00 89.94 82 ILE A C 1
ATOM 691 O O . ILE A 1 82 ? -8.876 2.950 -4.185 1.00 89.94 82 ILE A O 1
ATOM 695 N N . GLN A 1 83 ? -6.715 2.463 -3.882 1.00 88.12 83 GLN A N 1
ATOM 696 C CA . GLN A 1 83 ? -6.719 2.847 -2.474 1.00 88.12 83 GLN A CA 1
ATOM 697 C C . GLN A 1 83 ? -7.044 4.336 -2.272 1.00 88.12 83 GLN A C 1
ATOM 699 O O . GLN A 1 83 ? -7.762 4.668 -1.319 1.00 88.12 83 GLN A O 1
ATOM 704 N N . LEU A 1 84 ? -6.556 5.222 -3.143 1.00 87.31 84 LEU A N 1
ATOM 705 C CA . LEU A 1 84 ? -6.869 6.650 -3.115 1.00 87.31 84 LEU A CA 1
ATOM 706 C C . LEU A 1 84 ? -8.344 6.915 -3.415 1.00 87.31 84 LEU A C 1
ATOM 708 O O . LEU A 1 84 ? -9.003 7.590 -2.624 1.00 87.31 84 LEU A O 1
ATOM 712 N N . LEU A 1 85 ? -8.878 6.329 -4.487 1.00 90.62 85 LEU A N 1
ATOM 713 C CA . LEU A 1 85 ? -10.280 6.474 -4.884 1.00 90.62 85 LEU A CA 1
ATOM 714 C C . LEU A 1 85 ? -11.229 5.961 -3.799 1.00 90.62 85 LEU A C 1
ATOM 716 O O . LEU A 1 85 ? -12.172 6.657 -3.423 1.00 90.62 85 LEU A O 1
ATOM 720 N N . LEU A 1 86 ? -10.945 4.790 -3.221 1.00 89.69 86 LEU A N 1
ATOM 721 C CA . LEU A 1 86 ? -11.726 4.251 -2.106 1.00 89.69 86 LEU A CA 1
ATOM 722 C C . LEU A 1 86 ? -11.682 5.167 -0.880 1.00 89.69 86 LEU A C 1
ATOM 724 O O . LEU A 1 86 ? -12.703 5.391 -0.232 1.00 89.69 86 LEU A O 1
ATOM 728 N N . SER A 1 87 ? -10.510 5.717 -0.558 1.00 86.19 87 SER A N 1
ATOM 729 C CA . SER A 1 87 ? -10.367 6.646 0.568 1.00 86.19 87 SER A CA 1
ATOM 730 C C . SER A 1 87 ? -11.149 7.938 0.316 1.00 86.19 87 SER A C 1
ATOM 732 O O . SER A 1 87 ? -11.886 8.399 1.188 1.00 86.19 87 SER A O 1
ATOM 734 N N . TYR A 1 88 ? -11.053 8.494 -0.890 1.00 87.56 88 TYR A N 1
ATOM 735 C CA . TYR A 1 88 ? -11.812 9.673 -1.291 1.00 87.56 88 TYR A CA 1
ATOM 736 C C . TYR A 1 88 ? -13.324 9.430 -1.214 1.00 87.56 88 TYR A C 1
ATOM 738 O O . TYR A 1 88 ? -14.053 10.240 -0.640 1.00 87.56 88 TYR A O 1
ATOM 746 N N . TRP A 1 89 ? -13.792 8.281 -1.705 1.00 89.62 89 TRP A N 1
ATOM 747 C CA . TRP A 1 89 ? -15.206 7.921 -1.665 1.00 89.62 89 TRP A CA 1
ATOM 748 C C . TRP A 1 89 ? -15.733 7.782 -0.232 1.00 89.62 89 TRP A C 1
ATOM 750 O O . TRP A 1 89 ? -16.791 8.326 0.087 1.00 89.62 89 TRP A O 1
ATOM 760 N N . ILE A 1 90 ? -14.975 7.140 0.665 1.00 86.25 90 ILE A N 1
ATOM 761 C CA . ILE A 1 90 ? -15.327 7.067 2.092 1.00 86.25 90 ILE A CA 1
ATOM 762 C C . ILE A 1 90 ? -15.460 8.475 2.685 1.00 86.25 90 ILE A C 1
ATOM 764 O O . ILE A 1 90 ? -16.408 8.740 3.424 1.00 86.25 90 ILE A O 1
ATOM 768 N N . LEU A 1 91 ? -14.533 9.382 2.364 1.00 84.94 91 LEU A N 1
ATOM 769 C CA . LEU A 1 91 ? -14.564 10.756 2.864 1.00 84.94 91 LEU A CA 1
ATOM 770 C C . LEU A 1 91 ? -15.803 11.516 2.362 1.00 84.94 91 LEU A C 1
ATOM 772 O O . LEU A 1 91 ? -16.494 12.148 3.160 1.00 84.94 91 LEU A O 1
ATOM 776 N N . GLN A 1 92 ? -16.098 11.413 1.064 1.00 86.31 92 GLN A N 1
ATOM 777 C CA . GLN A 1 92 ? -17.291 11.982 0.430 1.00 86.31 92 GLN A CA 1
ATOM 778 C C . GLN A 1 92 ? -18.575 11.467 1.088 1.00 86.31 92 GLN A C 1
ATOM 780 O O . GLN A 1 92 ? -19.418 12.268 1.486 1.00 86.31 92 GLN A O 1
ATOM 785 N N . TYR A 1 93 ? -18.704 10.148 1.259 1.00 85.38 93 TYR A N 1
ATOM 786 C CA . TYR A 1 93 ? -19.874 9.530 1.888 1.00 85.38 93 TYR A CA 1
ATOM 787 C C . TYR A 1 93 ? -20.094 10.064 3.307 1.00 85.38 93 TYR A C 1
ATOM 789 O O . TYR A 1 93 ? -21.180 10.525 3.653 1.00 85.38 93 TYR A O 1
ATOM 797 N N . VAL A 1 94 ? -19.030 10.072 4.110 1.00 80.81 94 VAL A N 1
ATOM 798 C CA . VAL A 1 94 ? -19.073 10.553 5.493 1.00 80.81 94 VAL A CA 1
ATOM 799 C C . VAL A 1 94 ? -19.411 12.052 5.558 1.00 80.81 94 VAL A C 1
ATOM 801 O O . VAL A 1 94 ? -20.170 12.461 6.434 1.00 80.81 94 VAL A O 1
ATOM 804 N N . SER A 1 95 ? -18.896 12.860 4.624 1.00 81.44 95 SER A N 1
ATOM 805 C CA . SER A 1 95 ? -19.195 14.297 4.530 1.00 81.44 95 SER A CA 1
ATOM 806 C C . SER A 1 95 ? -20.650 14.566 4.138 1.00 81.44 95 SER A C 1
ATOM 808 O O . SER A 1 95 ? -21.282 15.475 4.683 1.00 81.44 95 SER A O 1
ATOM 810 N N . ARG A 1 96 ? -21.204 13.773 3.215 1.00 83.00 96 ARG A N 1
ATOM 811 C CA . ARG A 1 96 ? -22.605 13.899 2.797 1.00 83.00 96 ARG A CA 1
ATOM 812 C C . ARG A 1 96 ? -23.559 13.529 3.927 1.00 83.00 96 ARG A C 1
ATOM 814 O O . ARG A 1 96 ? -24.498 14.278 4.176 1.00 83.00 96 ARG A O 1
ATOM 821 N N . GLU A 1 97 ? -23.288 12.457 4.675 1.00 75.81 97 GLU A N 1
ATOM 822 C CA . GLU A 1 97 ? -24.127 12.108 5.832 1.00 75.81 97 GLU A CA 1
ATOM 823 C C . GLU A 1 97 ? -24.107 13.179 6.932 1.00 75.81 97 GLU A C 1
ATOM 825 O O . GLU A 1 97 ? -25.140 13.433 7.550 1.00 75.81 97 GLU A O 1
ATOM 830 N N . THR A 1 98 ? -22.981 13.873 7.147 1.00 73.50 98 THR A N 1
ATOM 831 C CA . THR A 1 98 ? -22.952 15.021 8.074 1.00 73.50 98 THR A CA 1
ATOM 832 C C . THR A 1 98 ? -23.764 16.222 7.620 1.00 73.50 98 THR A C 1
ATOM 834 O O . THR A 1 98 ? -24.202 16.994 8.466 1.00 73.50 98 THR A O 1
ATOM 837 N N . GLN A 1 99 ? -23.920 16.413 6.311 1.00 73.69 99 GLN A N 1
ATOM 838 C CA . GLN A 1 99 ? -24.678 17.533 5.753 1.00 73.69 99 GLN A CA 1
ATOM 839 C C . GLN A 1 99 ? -26.177 17.217 5.689 1.00 73.69 99 GLN A C 1
ATOM 841 O O . GLN A 1 99 ? -26.992 18.091 5.971 1.00 73.69 99 GLN A O 1
ATOM 846 N N . ALA A 1 100 ? -26.542 15.969 5.374 1.00 73.62 100 ALA A N 1
ATOM 847 C CA . ALA A 1 100 ? -27.932 15.521 5.289 1.00 73.62 100 ALA A CA 1
ATOM 848 C C . ALA A 1 100 ? -28.595 15.325 6.668 1.00 73.62 100 ALA A C 1
ATOM 850 O O . ALA A 1 100 ? -29.799 15.534 6.811 1.00 73.62 100 ALA A O 1
ATOM 851 N N . GLY A 1 101 ? -27.827 14.949 7.697 1.00 59.31 101 GLY A N 1
ATOM 852 C CA . GLY A 1 101 ? -28.313 14.809 9.071 1.00 59.31 101 GLY A CA 1
ATOM 853 C C . GLY A 1 101 ? -27.898 15.992 9.943 1.00 59.31 101 GLY A C 1
ATOM 854 O O . GLY A 1 101 ? -26.747 16.056 10.372 1.00 59.31 101 GLY A O 1
ATOM 855 N N . ARG A 1 102 ? -28.838 16.901 10.248 1.00 52.06 102 ARG A N 1
ATOM 856 C CA . ARG A 1 102 ? -28.681 18.011 11.214 1.00 52.06 102 ARG A CA 1
ATOM 857 C C . ARG A 1 102 ? -27.879 17.549 12.446 1.00 52.06 102 ARG A C 1
ATOM 859 O O . ARG A 1 102 ? -28.306 16.675 13.195 1.00 52.06 102 ARG A O 1
ATOM 866 N N . ALA A 1 103 ? -26.676 18.097 12.593 1.00 52.12 103 ALA A N 1
ATOM 867 C CA . ALA A 1 103 ? -25.567 17.510 13.334 1.00 52.12 103 ALA A CA 1
ATOM 868 C C . ALA A 1 103 ? -25.840 17.246 14.828 1.00 52.12 103 ALA A C 1
ATOM 870 O O . ALA A 1 103 ? -25.686 18.125 15.674 1.00 52.12 103 ALA A O 1
ATOM 871 N N . GLN A 1 104 ? -26.073 15.981 15.187 1.00 64.81 104 GLN A N 1
ATOM 872 C CA . GLN A 1 104 ? -25.712 15.504 16.521 1.00 64.81 104 GLN A CA 1
ATOM 873 C C . GLN A 1 104 ? -24.182 15.566 16.670 1.00 64.81 104 GLN A C 1
ATOM 875 O O . GLN A 1 104 ? -23.438 15.061 15.823 1.00 64.81 104 GLN A O 1
ATOM 880 N N . ILE A 1 105 ? -23.699 16.132 17.782 1.00 66.19 105 ILE A N 1
ATOM 881 C CA . ILE A 1 105 ? -22.270 16.283 18.142 1.00 66.19 105 ILE A CA 1
ATOM 882 C C . ILE A 1 105 ? -21.475 14.972 17.946 1.00 66.19 105 ILE A C 1
ATOM 884 O O . ILE A 1 105 ? -20.296 14.984 17.575 1.00 66.19 105 ILE A O 1
ATOM 888 N N . ASN A 1 106 ? -22.135 13.826 18.129 1.00 68.38 106 ASN A N 1
ATOM 889 C CA . ASN A 1 106 ? -21.552 12.496 17.965 1.00 68.38 106 ASN A CA 1
ATOM 890 C C . ASN A 1 106 ? -21.170 12.156 16.512 1.00 68.38 106 ASN A C 1
ATOM 892 O O . ASN A 1 106 ? -20.136 11.516 16.296 1.00 68.38 106 ASN A O 1
ATOM 896 N N . VAL A 1 107 ? -21.935 12.615 15.515 1.00 69.56 107 VAL A N 1
ATOM 897 C CA . VAL A 1 107 ? -21.644 12.365 14.091 1.00 69.56 107 VAL A CA 1
ATOM 898 C C . VAL A 1 107 ? -20.409 13.159 13.667 1.00 69.56 107 VAL A C 1
ATOM 900 O O . VAL A 1 107 ? -19.465 12.583 13.126 1.00 69.56 107 VAL A O 1
ATOM 903 N N . ARG A 1 108 ? -20.338 14.449 14.024 1.00 71.19 108 ARG A N 1
ATOM 904 C CA . ARG A 1 108 ? -19.179 15.312 13.730 1.00 71.19 108 ARG A CA 1
ATOM 905 C C . ARG A 1 108 ? -17.878 14.760 14.327 1.00 71.19 108 ARG A C 1
ATOM 907 O O . ARG A 1 108 ? -16.871 14.661 13.625 1.00 71.19 108 ARG A O 1
ATOM 914 N N . ARG A 1 109 ? -17.904 14.298 15.586 1.00 76.38 109 ARG A N 1
ATOM 915 C CA . ARG A 1 109 ? -16.739 13.644 16.221 1.00 76.38 109 ARG A CA 1
ATOM 916 C C . ARG A 1 109 ? -16.310 12.366 15.490 1.00 76.38 109 ARG A C 1
ATOM 918 O O . ARG A 1 109 ? -15.109 12.097 15.383 1.00 76.38 109 ARG A O 1
ATOM 925 N N . ARG A 1 110 ? -17.262 11.572 14.981 1.00 75.81 110 ARG A N 1
ATOM 926 C CA . ARG A 1 110 ? -16.974 10.365 14.185 1.00 75.81 110 ARG A CA 1
ATOM 927 C C . ARG A 1 110 ? -16.300 10.726 12.861 1.00 75.81 110 ARG A C 1
ATOM 929 O O . ARG A 1 110 ? -15.300 10.098 12.520 1.00 75.81 110 ARG A O 1
ATOM 936 N N . VAL A 1 111 ? -16.780 11.760 12.175 1.00 76.00 111 VAL A N 1
ATOM 937 C CA . VAL A 1 111 ? -16.208 12.246 10.907 1.00 76.00 111 VAL A CA 1
ATOM 938 C C . VAL A 1 111 ? -14.788 12.751 11.086 1.00 76.00 111 VAL A C 1
ATOM 940 O O . VAL A 1 111 ? -13.890 12.315 10.371 1.00 76.00 111 VAL A O 1
ATOM 943 N N . GLU A 1 112 ? -14.540 13.598 12.083 1.00 79.75 112 GLU A N 1
ATOM 944 C CA . GLU A 1 112 ? -13.186 14.086 12.364 1.00 79.75 112 GLU A CA 1
ATOM 945 C C . GLU A 1 112 ? -12.224 12.948 12.726 1.00 79.75 112 GLU A C 1
ATOM 947 O O . GLU A 1 112 ? -11.039 12.977 12.382 1.00 79.75 112 GLU A O 1
ATOM 952 N N . LYS A 1 113 ? -12.717 11.917 13.423 1.00 82.25 113 LYS A N 1
ATOM 953 C CA . LYS A 1 113 ? -11.934 10.718 13.725 1.00 82.25 113 LYS A CA 1
ATOM 954 C C . LYS A 1 113 ? -11.609 9.925 12.458 1.00 82.25 113 LYS A C 1
ATOM 956 O O . LYS A 1 113 ? -10.441 9.596 12.269 1.00 82.25 113 LYS A O 1
ATOM 961 N N . GLU A 1 114 ? -12.591 9.642 11.606 1.00 79.56 114 GLU A N 1
ATOM 962 C CA . GLU A 1 114 ? -12.374 8.918 10.347 1.00 79.56 114 GLU A CA 1
ATOM 963 C C . GLU A 1 114 ? -11.470 9.703 9.393 1.00 79.56 114 GLU A C 1
ATOM 965 O O . GLU A 1 11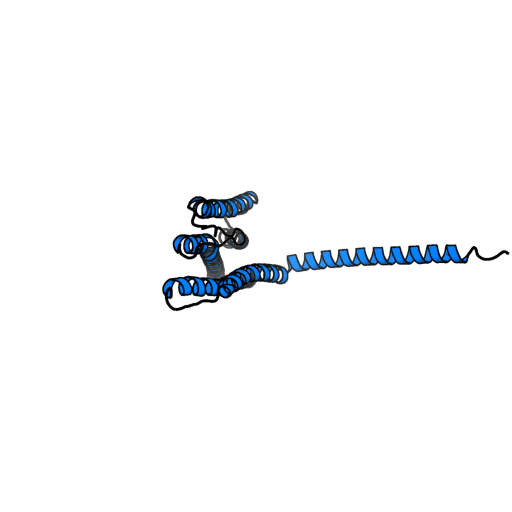4 ? -10.496 9.142 8.897 1.00 79.56 114 GLU A O 1
ATOM 970 N N . ARG A 1 115 ? -11.688 11.016 9.241 1.00 80.38 115 ARG A N 1
ATOM 971 C CA . ARG A 1 115 ? -10.826 11.910 8.454 1.00 80.38 115 ARG A CA 1
ATOM 972 C C . ARG A 1 115 ? -9.381 11.867 8.940 1.00 80.38 115 ARG A C 1
ATOM 974 O O . ARG A 1 115 ? -8.478 11.677 8.132 1.00 80.38 115 ARG A O 1
ATOM 981 N N . ARG A 1 116 ? -9.141 11.975 10.254 1.00 82.75 116 ARG A N 1
ATOM 982 C CA . ARG A 1 116 ? -7.780 11.851 10.809 1.00 82.75 116 ARG A CA 1
ATOM 983 C C . ARG A 1 116 ? -7.151 10.506 10.470 1.00 82.75 116 ARG A C 1
ATOM 985 O O . ARG A 1 116 ? -5.964 10.467 10.170 1.00 82.75 116 ARG A O 1
ATOM 992 N N . ILE A 1 117 ? -7.908 9.412 10.532 1.00 81.69 117 ILE A N 1
ATOM 993 C CA . ILE A 1 117 ? -7.361 8.088 10.224 1.00 81.69 117 ILE A CA 1
ATOM 994 C C . ILE A 1 117 ? -7.095 7.921 8.722 1.00 81.69 117 ILE A C 1
ATOM 996 O O . ILE A 1 117 ? -6.062 7.362 8.365 1.00 81.69 117 ILE A O 1
ATOM 1000 N N . LEU A 1 118 ? -7.965 8.436 7.853 1.00 81.62 118 LEU A N 1
ATOM 1001 C CA . LEU A 1 118 ? -7.731 8.438 6.409 1.00 81.62 118 LEU A CA 1
ATOM 1002 C C . LEU A 1 118 ? -6.488 9.248 6.037 1.00 81.62 118 LEU A C 1
ATOM 1004 O O . LEU A 1 118 ? -5.646 8.742 5.308 1.00 81.62 118 LEU A O 1
ATOM 1008 N N . ILE A 1 119 ? -6.325 10.454 6.591 1.00 81.56 119 ILE A N 1
ATOM 1009 C CA . ILE A 1 119 ? -5.127 11.282 6.361 1.00 81.56 119 ILE A CA 1
ATOM 1010 C C . ILE A 1 119 ? -3.864 10.520 6.780 1.00 81.56 119 ILE A C 1
ATOM 1012 O O . ILE A 1 119 ? -2.871 10.498 6.063 1.00 81.56 119 ILE A O 1
ATOM 1016 N N . ARG A 1 120 ? -3.915 9.825 7.918 1.00 80.94 120 ARG A N 1
ATOM 1017 C CA . ARG A 1 120 ? -2.803 8.994 8.394 1.00 80.94 120 ARG A CA 1
ATOM 1018 C C . ARG A 1 120 ? -2.473 7.832 7.456 1.00 80.94 120 ARG A C 1
ATOM 1020 O O . ARG A 1 120 ? -1.306 7.499 7.325 1.00 80.94 120 ARG A O 1
ATOM 1027 N N . LEU A 1 121 ? -3.480 7.237 6.817 1.00 81.00 121 LEU A N 1
ATOM 1028 C CA . LEU A 1 121 ? -3.306 6.203 5.790 1.00 81.00 121 LEU A CA 1
ATOM 1029 C C . LEU A 1 121 ? -2.809 6.769 4.456 1.00 81.00 121 LEU A C 1
ATOM 1031 O O . LEU A 1 121 ? -2.199 6.044 3.677 1.00 81.00 121 LEU A O 1
ATOM 1035 N N . PHE A 1 122 ? -3.071 8.047 4.198 1.00 83.81 122 PHE A N 1
ATOM 1036 C CA . PHE A 1 122 ? -2.700 8.742 2.972 1.00 83.81 122 PHE A CA 1
ATOM 1037 C C . PHE A 1 122 ? -1.225 9.162 2.957 1.00 83.81 122 PHE A C 1
ATOM 1039 O O . PHE A 1 122 ? -0.582 9.051 1.923 1.00 83.81 122 PHE A O 1
ATOM 1046 N N . ILE A 1 123 ? -0.657 9.557 4.102 1.00 85.12 123 ILE A N 1
ATOM 1047 C CA . ILE A 1 123 ? 0.768 9.920 4.234 1.00 85.12 123 ILE A CA 1
ATOM 1048 C C . ILE A 1 123 ? 1.725 8.844 3.675 1.00 85.12 123 ILE A C 1
ATOM 1050 O O . ILE A 1 123 ? 2.536 9.182 2.816 1.00 85.12 123 ILE A O 1
ATOM 1054 N N . PRO A 1 124 ? 1.657 7.561 4.088 1.00 84.56 124 PRO A N 1
ATOM 1055 C CA . PRO A 1 124 ? 2.553 6.539 3.548 1.00 84.56 124 PRO A CA 1
ATOM 1056 C C . PRO A 1 124 ? 2.291 6.258 2.063 1.00 84.56 124 PRO A C 1
ATOM 1058 O O . PRO A 1 124 ? 3.226 5.957 1.335 1.00 84.56 124 PRO A O 1
ATOM 1061 N N . VAL A 1 125 ? 1.046 6.396 1.594 1.00 86.25 125 VAL A N 1
ATOM 1062 C CA . VAL A 1 125 ? 0.708 6.256 0.168 1.00 86.25 125 VAL A CA 1
ATOM 1063 C C . VAL A 1 125 ? 1.364 7.361 -0.655 1.00 86.25 125 VAL A C 1
ATOM 1065 O O . VAL A 1 125 ? 1.978 7.061 -1.672 1.00 86.25 125 VAL A O 1
ATOM 1068 N N . LEU A 1 126 ? 1.289 8.615 -0.202 1.00 87.12 126 LEU A N 1
ATOM 1069 C CA . LEU A 1 126 ? 1.969 9.738 -0.847 1.00 87.12 126 LEU A CA 1
ATOM 1070 C C . LEU A 1 126 ? 3.486 9.566 -0.855 1.00 87.12 126 LEU A C 1
ATOM 1072 O O . LEU A 1 126 ? 4.109 9.824 -1.879 1.00 87.12 126 LEU A O 1
ATOM 1076 N N . LEU A 1 127 ? 4.066 9.134 0.269 1.00 87.56 127 LEU A N 1
ATOM 1077 C CA . LEU A 1 127 ? 5.505 8.895 0.377 1.00 87.56 127 LEU A CA 1
ATOM 1078 C C . LEU A 1 127 ? 5.957 7.866 -0.658 1.00 87.56 127 LEU A C 1
ATOM 1080 O O . LEU A 1 127 ? 6.922 8.105 -1.375 1.00 87.56 127 LEU A O 1
ATOM 1084 N N . ILE A 1 128 ? 5.228 6.750 -0.750 1.00 86.94 128 ILE A N 1
ATOM 1085 C CA . ILE A 1 128 ? 5.480 5.714 -1.744 1.00 86.94 128 ILE A CA 1
ATOM 1086 C C . ILE A 1 128 ? 5.381 6.351 -3.133 1.00 86.94 128 ILE A C 1
ATOM 1088 O O . ILE A 1 128 ? 6.408 6.447 -3.795 1.00 86.94 128 ILE A O 1
ATOM 1092 N N . ILE A 1 129 ? 4.219 6.903 -3.521 1.00 88.06 129 ILE A N 1
ATOM 1093 C CA . ILE A 1 129 ? 3.992 7.518 -4.846 1.00 88.06 129 ILE A CA 1
ATOM 1094 C C . ILE A 1 129 ? 5.114 8.489 -5.228 1.00 88.06 129 ILE A C 1
ATOM 1096 O O . ILE A 1 129 ? 5.639 8.373 -6.331 1.00 88.06 129 ILE A O 1
ATOM 1100 N N . GLY A 1 130 ? 5.502 9.398 -4.331 1.00 87.38 130 GLY A N 1
ATOM 1101 C CA . GLY A 1 130 ? 6.554 10.381 -4.588 1.00 87.38 130 GLY A CA 1
ATOM 1102 C C . GLY A 1 130 ? 7.901 9.738 -4.916 1.00 87.38 130 GLY A C 1
ATOM 1103 O O . GLY A 1 130 ? 8.537 10.121 -5.893 1.00 87.38 130 GLY A O 1
ATOM 1104 N N . VAL A 1 131 ? 8.311 8.719 -4.156 1.00 87.62 131 VAL A N 1
ATOM 1105 C CA . VAL A 1 131 ? 9.579 8.016 -4.407 1.00 87.62 131 VAL A CA 1
ATOM 1106 C C . VAL A 1 131 ? 9.504 7.136 -5.657 1.00 87.62 131 VAL A C 1
ATOM 1108 O O . VAL A 1 131 ? 10.455 7.096 -6.435 1.00 87.62 131 VAL A O 1
ATOM 1111 N N . GLY A 1 132 ? 8.373 6.478 -5.914 1.00 85.81 132 GLY A N 1
ATOM 1112 C CA . GLY A 1 132 ? 8.211 5.711 -7.152 1.00 85.81 132 GLY A CA 1
ATOM 1113 C C . GLY A 1 132 ? 8.153 6.585 -8.398 1.00 85.81 132 GLY A C 1
ATOM 1114 O O . GLY A 1 132 ? 8.696 6.189 -9.419 1.00 85.81 132 GLY A O 1
ATOM 1115 N N . LEU A 1 133 ? 7.578 7.790 -8.335 1.00 87.06 133 LEU A N 1
ATOM 1116 C CA . LEU A 1 133 ? 7.613 8.729 -9.462 1.00 87.06 133 LEU A CA 1
ATOM 1117 C C . LEU A 1 133 ? 9.050 9.053 -9.879 1.00 87.06 133 LEU A C 1
ATOM 1119 O O . LEU A 1 133 ? 9.329 9.092 -11.071 1.00 87.06 133 LEU A O 1
ATOM 1123 N N . ILE A 1 134 ? 9.968 9.201 -8.920 1.00 86.56 134 ILE A N 1
ATOM 1124 C CA . ILE A 1 134 ? 11.395 9.402 -9.204 1.00 86.56 134 ILE A CA 1
ATOM 1125 C C . ILE A 1 134 ? 11.967 8.210 -9.989 1.00 86.56 134 ILE A C 1
ATOM 1127 O O . ILE A 1 134 ? 12.654 8.413 -10.986 1.00 86.56 134 ILE A O 1
ATOM 1131 N N . TYR A 1 135 ? 11.638 6.973 -9.596 1.00 84.50 135 TYR A N 1
ATOM 1132 C CA . TYR A 1 135 ? 12.012 5.771 -10.354 1.00 84.50 135 TYR A CA 1
ATOM 1133 C C . TYR A 1 135 ? 11.479 5.811 -11.796 1.00 84.50 135 TYR A C 1
ATOM 1135 O O . TYR A 1 135 ? 12.245 5.590 -12.732 1.00 84.50 135 TYR A O 1
ATOM 1143 N N . PHE A 1 136 ? 10.203 6.162 -12.002 1.00 82.62 136 PHE A N 1
ATOM 1144 C CA . PHE A 1 136 ? 9.643 6.276 -13.357 1.00 82.62 136 PHE A CA 1
ATOM 1145 C C . PHE A 1 136 ? 10.313 7.362 -14.182 1.00 82.62 136 PHE A C 1
ATOM 1147 O O . PHE A 1 136 ? 10.553 7.137 -15.362 1.00 82.62 136 PHE A O 1
ATOM 1154 N N . VAL A 1 137 ? 10.636 8.511 -13.586 1.00 84.38 137 VAL A N 1
ATOM 1155 C CA . VAL A 1 137 ? 11.360 9.582 -14.283 1.00 84.38 137 VAL A CA 1
ATOM 1156 C C . VAL A 1 137 ? 12.711 9.073 -14.780 1.00 84.38 137 VAL A C 1
ATOM 1158 O O . VAL A 1 137 ? 13.062 9.338 -15.926 1.00 84.38 137 VAL A O 1
ATOM 1161 N N . PHE A 1 138 ? 13.437 8.293 -13.973 1.00 80.25 138 PHE A N 1
ATOM 1162 C CA . PHE A 1 138 ? 14.695 7.693 -14.415 1.00 80.25 138 PHE A CA 1
ATOM 1163 C C . PHE A 1 138 ? 14.496 6.659 -15.525 1.00 80.25 138 PHE A C 1
ATOM 1165 O O . PHE A 1 138 ? 15.192 6.738 -16.530 1.00 80.25 138 PHE A O 1
ATOM 1172 N N . VAL A 1 139 ? 13.529 5.747 -15.393 1.00 78.19 139 VAL A N 1
ATOM 1173 C CA . VAL A 1 139 ? 13.250 4.712 -16.407 1.00 78.19 139 VAL A CA 1
ATOM 1174 C C . VAL A 1 139 ? 12.805 5.324 -17.741 1.00 78.19 139 VAL A C 1
ATOM 1176 O O . VAL A 1 139 ? 13.371 5.018 -18.791 1.00 78.19 139 VAL A O 1
ATOM 1179 N N . PHE A 1 140 ? 11.816 6.222 -17.722 1.00 79.56 140 PHE A N 1
ATOM 1180 C CA . PHE A 1 140 ? 11.364 6.914 -18.932 1.00 79.56 140 PHE A CA 1
ATOM 1181 C C . PHE A 1 140 ? 12.460 7.809 -19.503 1.00 79.56 140 PHE A C 1
ATOM 1183 O O . PHE A 1 140 ? 12.628 7.870 -20.716 1.00 79.56 140 PHE A O 1
ATOM 1190 N N . GLY A 1 141 ? 13.236 8.455 -18.637 1.00 77.75 141 GLY A N 1
ATOM 1191 C CA . GLY A 1 141 ? 14.409 9.226 -19.013 1.00 77.75 141 GLY A CA 1
ATOM 1192 C C . GLY A 1 141 ? 15.433 8.417 -19.797 1.00 77.75 141 GLY A C 1
ATOM 1193 O O . GLY A 1 141 ? 15.822 8.818 -20.892 1.00 77.75 141 GLY A O 1
ATOM 1194 N N . THR A 1 142 ? 15.835 7.258 -19.265 1.00 73.31 142 THR A N 1
ATOM 1195 C CA . THR A 1 142 ? 16.764 6.344 -19.949 1.00 73.31 142 THR A CA 1
ATOM 1196 C C . THR A 1 142 ? 16.216 5.855 -21.286 1.00 73.31 142 THR A C 1
ATOM 1198 O O . THR A 1 142 ? 16.980 5.679 -22.229 1.00 73.31 142 THR A O 1
ATOM 1201 N N . TRP A 1 143 ? 14.899 5.658 -21.379 1.00 72.25 143 TRP A N 1
ATOM 1202 C CA . TRP A 1 143 ? 14.252 5.169 -22.592 1.00 72.25 143 TRP A CA 1
ATOM 1203 C C . TRP A 1 143 ? 14.171 6.243 -23.691 1.00 72.25 143 TRP A C 1
ATOM 1205 O O . TRP A 1 143 ? 14.560 5.988 -24.829 1.00 72.25 143 TRP A O 1
ATOM 1215 N N . ILE A 1 144 ? 13.713 7.456 -23.356 1.00 73.56 144 ILE A N 1
ATOM 1216 C CA . ILE A 1 144 ? 13.533 8.559 -24.320 1.00 73.56 144 ILE A CA 1
ATOM 1217 C C . ILE A 1 144 ? 14.883 9.061 -24.837 1.00 73.56 144 ILE A C 1
ATOM 1219 O O . ILE A 1 144 ? 15.041 9.332 -26.025 1.00 73.56 144 ILE A O 1
ATOM 1223 N N . SER A 1 145 ? 15.869 9.187 -23.951 1.00 67.31 145 SER A N 1
ATOM 1224 C CA . SER A 1 145 ? 17.165 9.792 -24.260 1.00 67.31 145 SER A CA 1
ATOM 1225 C C . SER A 1 145 ? 18.235 8.755 -24.602 1.00 67.31 145 SER A C 1
ATOM 1227 O O . SER A 1 145 ? 19.406 8.990 -24.300 1.00 67.31 145 SER A O 1
ATOM 1229 N N . SER A 1 146 ? 17.846 7.642 -25.240 1.00 56.34 146 SER A N 1
ATOM 1230 C CA . SER A 1 146 ? 18.687 6.470 -25.564 1.00 56.34 146 SER A CA 1
ATOM 1231 C C . SER A 1 146 ? 20.038 6.766 -26.247 1.00 56.34 146 SER A C 1
ATOM 1233 O O . SER A 1 146 ? 20.876 5.874 -26.339 1.00 56.34 146 SER A O 1
ATOM 1235 N N . SER A 1 147 ? 20.297 8.006 -26.675 1.00 54.00 147 SER A N 1
ATOM 1236 C CA . SER A 1 147 ? 21.553 8.464 -27.276 1.00 54.00 147 SER A CA 1
ATOM 1237 C C . SER A 1 147 ? 22.379 9.475 -26.456 1.00 54.00 147 SER A C 1
ATOM 1239 O O . SER A 1 147 ? 23.522 9.727 -26.832 1.00 54.00 147 SER A O 1
ATOM 1241 N N . SER A 1 148 ? 21.880 10.063 -25.356 1.00 50.75 148 SER A N 1
ATOM 1242 C CA . SER A 1 148 ? 22.581 11.179 -24.674 1.00 50.75 148 SER A CA 1
ATOM 1243 C C . SER A 1 148 ? 22.485 11.233 -23.145 1.00 50.75 148 SER A C 1
ATOM 1245 O O . SER A 1 148 ? 23.307 11.906 -22.518 1.00 50.75 148 SER A O 1
ATOM 1247 N N . TRP A 1 149 ? 21.554 10.513 -22.509 1.00 50.22 149 TRP A N 1
ATOM 1248 C CA . TRP A 1 149 ? 21.519 10.415 -21.044 1.00 50.22 149 TRP A CA 1
ATOM 1249 C C . TRP A 1 149 ? 22.267 9.180 -20.559 1.00 50.22 149 TRP A C 1
ATOM 1251 O O . TRP A 1 149 ? 21.711 8.095 -20.412 1.00 50.22 149 TRP A O 1
ATOM 1261 N N . GLN A 1 150 ? 23.544 9.376 -20.232 1.00 59.34 150 GLN A N 1
ATOM 1262 C CA . GLN A 1 150 ? 24.285 8.456 -19.374 1.00 59.34 150 GLN A CA 1
ATOM 1263 C C . GLN A 1 150 ? 23.774 8.602 -17.937 1.00 59.34 150 GLN A C 1
ATOM 1265 O O . GLN A 1 150 ? 24.420 9.211 -17.084 1.00 59.34 150 GLN A O 1
ATOM 1270 N N . ILE A 1 151 ? 22.572 8.088 -17.663 1.00 62.12 151 ILE A N 1
ATOM 1271 C CA . ILE A 1 151 ? 22.118 7.959 -16.281 1.00 62.12 151 ILE A CA 1
ATOM 1272 C C . ILE A 1 151 ? 23.060 6.961 -15.606 1.00 62.12 151 ILE A C 1
ATOM 1274 O O . ILE A 1 151 ? 23.237 5.846 -16.106 1.00 62.12 151 ILE A O 1
ATOM 1278 N N . PRO A 1 152 ? 23.691 7.341 -14.487 1.00 65.94 152 PRO A N 1
ATOM 1279 C CA . PRO A 1 152 ? 24.602 6.444 -13.818 1.00 65.94 152 PRO A CA 1
ATOM 1280 C C . PRO A 1 152 ? 23.855 5.181 -13.364 1.00 65.94 152 PRO A C 1
ATOM 1282 O O . PRO A 1 152 ? 22.767 5.294 -12.790 1.00 65.94 152 PRO A O 1
ATOM 1285 N N . PRO A 1 153 ? 24.442 3.982 -13.528 1.00 67.06 153 PRO A N 1
ATOM 1286 C CA . PRO A 1 153 ? 23.781 2.717 -13.197 1.00 67.06 153 PRO A CA 1
ATOM 1287 C C . PRO A 1 153 ? 23.325 2.649 -11.728 1.00 67.06 153 PRO A C 1
ATOM 1289 O O . PRO A 1 153 ? 22.344 1.983 -11.403 1.00 67.06 153 PRO A O 1
ATOM 1292 N N . TYR A 1 154 ? 23.969 3.402 -10.828 1.00 72.06 154 TYR A N 1
ATOM 1293 C CA . TYR A 1 154 ? 23.581 3.481 -9.418 1.00 72.06 154 TYR A CA 1
ATOM 1294 C C . TYR A 1 154 ? 22.262 4.234 -9.160 1.00 72.06 154 TYR A C 1
ATOM 1296 O O . TYR A 1 154 ? 21.639 3.999 -8.125 1.00 72.06 154 TYR A O 1
ATOM 1304 N N . ALA A 1 155 ? 21.806 5.123 -10.051 1.00 73.81 155 ALA A N 1
ATOM 1305 C CA . ALA A 1 155 ? 20.602 5.935 -9.822 1.00 73.81 155 ALA A CA 1
ATOM 1306 C C . ALA A 1 155 ? 19.326 5.077 -9.777 1.00 73.81 155 ALA A C 1
ATOM 1308 O O . ALA A 1 155 ? 18.418 5.306 -8.970 1.00 73.81 155 ALA A O 1
ATOM 1309 N N . LEU A 1 156 ? 19.283 4.027 -10.596 1.00 73.31 156 LEU A N 1
ATOM 1310 C CA . LEU A 1 156 ? 18.173 3.082 -10.613 1.00 73.31 156 LEU A CA 1
ATOM 1311 C C . LEU A 1 156 ? 18.162 2.203 -9.353 1.00 73.31 156 LEU A C 1
ATOM 1313 O O . LEU A 1 156 ? 17.119 2.002 -8.733 1.00 73.31 156 LEU A O 1
ATOM 1317 N N . HIS A 1 157 ? 19.335 1.758 -8.901 1.00 78.44 157 HIS A N 1
ATOM 1318 C CA . HIS A 1 157 ? 19.464 1.048 -7.627 1.00 78.44 157 HIS A CA 1
ATOM 1319 C C . HIS A 1 157 ? 19.046 1.921 -6.440 1.00 78.44 157 HIS A C 1
ATOM 1321 O O . HIS A 1 157 ? 18.326 1.456 -5.557 1.00 78.44 157 HIS A O 1
ATOM 1327 N N . LEU A 1 158 ? 19.444 3.195 -6.437 1.00 80.81 158 LEU A N 1
ATOM 1328 C CA . LEU A 1 158 ? 19.090 4.139 -5.382 1.00 80.81 158 LEU A CA 1
ATOM 1329 C C . LEU A 1 158 ? 17.579 4.395 -5.330 1.00 80.81 158 LEU A C 1
ATOM 1331 O O . LEU A 1 158 ? 17.009 4.485 -4.245 1.00 80.81 158 LEU A O 1
ATOM 1335 N N . SER A 1 159 ? 16.911 4.469 -6.483 1.00 82.75 159 SER A N 1
ATOM 1336 C CA . SER A 1 159 ? 15.457 4.653 -6.537 1.00 82.75 159 SER A CA 1
ATOM 1337 C C . SER A 1 159 ? 14.686 3.394 -6.116 1.00 82.75 159 SER A C 1
ATOM 1339 O O . SER A 1 159 ? 13.740 3.511 -5.337 1.00 82.75 159 SER A O 1
ATOM 1341 N N . LEU A 1 160 ? 15.129 2.189 -6.498 1.00 81.06 160 LEU A N 1
ATOM 1342 C CA . LEU A 1 160 ? 14.572 0.923 -5.984 1.00 81.06 160 LEU A CA 1
ATOM 1343 C C . LEU A 1 160 ? 14.767 0.766 -4.466 1.00 81.06 160 LEU A C 1
ATOM 1345 O O . LEU A 1 160 ? 13.840 0.373 -3.745 1.00 81.06 160 LEU A O 1
ATOM 1349 N N . LEU A 1 161 ? 15.957 1.112 -3.965 1.00 87.19 161 LEU A N 1
ATOM 1350 C CA . LEU A 1 161 ? 16.241 1.168 -2.532 1.00 87.19 161 LEU A CA 1
ATOM 1351 C C . LEU A 1 161 ? 15.318 2.183 -1.849 1.00 87.19 161 LEU A C 1
ATOM 1353 O O . LEU A 1 161 ? 14.744 1.888 -0.802 1.00 87.19 161 LEU A O 1
ATOM 1357 N N . GLY A 1 162 ? 15.123 3.346 -2.471 1.00 87.38 162 GLY A N 1
ATOM 1358 C CA . GLY A 1 162 ? 14.212 4.386 -2.014 1.00 87.38 162 GLY A CA 1
ATOM 1359 C C . GLY A 1 162 ? 12.775 3.886 -1.882 1.00 87.38 162 GLY A C 1
ATOM 1360 O O . GLY A 1 162 ? 12.158 4.108 -0.842 1.00 87.38 162 GLY A O 1
ATOM 1361 N N . ILE A 1 163 ? 12.244 3.178 -2.884 1.00 86.06 163 ILE A N 1
ATOM 1362 C CA . ILE A 1 163 ? 10.890 2.596 -2.830 1.00 86.06 163 ILE A CA 1
ATOM 1363 C C . ILE A 1 163 ? 10.791 1.603 -1.665 1.00 86.06 163 ILE A C 1
ATOM 1365 O O . ILE A 1 163 ? 9.852 1.666 -0.867 1.00 86.06 163 ILE A O 1
ATOM 1369 N N . SER A 1 164 ? 11.784 0.724 -1.524 1.00 87.25 164 SER A N 1
ATOM 1370 C CA . SER A 1 164 ? 11.835 -0.273 -0.446 1.00 87.25 164 SER A CA 1
ATOM 1371 C C . SER A 1 164 ? 11.884 0.388 0.937 1.00 87.25 164 SER A C 1
ATOM 1373 O O . SER A 1 164 ? 11.126 0.028 1.844 1.00 87.25 164 SER A O 1
ATOM 1375 N N . ALA A 1 165 ? 12.715 1.422 1.086 1.00 89.75 165 ALA A N 1
ATOM 1376 C CA . ALA A 1 165 ? 12.811 2.224 2.297 1.00 89.75 165 ALA A CA 1
ATOM 1377 C C . ALA A 1 165 ? 11.503 2.977 2.585 1.00 89.75 165 ALA A C 1
ATOM 1379 O O . ALA A 1 165 ? 11.048 2.987 3.728 1.00 89.75 165 ALA A O 1
ATOM 1380 N N . ALA A 1 166 ? 10.849 3.549 1.570 1.00 89.19 166 ALA A N 1
ATOM 1381 C CA . ALA A 1 166 ? 9.572 4.248 1.708 1.00 89.19 166 ALA A CA 1
ATOM 1382 C C . ALA A 1 166 ? 8.459 3.315 2.206 1.00 89.19 166 ALA A C 1
ATOM 1384 O O . ALA A 1 166 ? 7.663 3.707 3.063 1.00 89.19 166 ALA A O 1
ATOM 1385 N N . ILE A 1 167 ? 8.431 2.065 1.733 1.00 87.00 167 ILE A N 1
ATOM 1386 C CA . ILE A 1 167 ? 7.512 1.037 2.237 1.00 87.00 167 ILE A CA 1
ATOM 1387 C C . ILE A 1 167 ? 7.791 0.758 3.721 1.00 87.00 167 ILE A C 1
ATOM 1389 O O . ILE A 1 167 ? 6.865 0.807 4.537 1.00 87.00 167 ILE A O 1
ATOM 1393 N N . GLY A 1 168 ? 9.056 0.525 4.092 1.00 88.38 168 GLY A N 1
ATOM 1394 C CA . GLY A 1 168 ? 9.458 0.273 5.481 1.00 88.38 168 GLY A CA 1
ATOM 1395 C C . GLY A 1 168 ? 9.127 1.438 6.421 1.00 88.38 168 GLY A C 1
ATOM 1396 O O . GLY A 1 168 ? 8.486 1.252 7.460 1.00 88.38 168 GLY A O 1
ATOM 1397 N N . ILE A 1 169 ? 9.470 2.662 6.019 1.00 89.69 169 ILE A N 1
ATOM 1398 C CA . ILE A 1 169 ? 9.136 3.896 6.742 1.00 89.69 169 ILE A CA 1
ATOM 1399 C C . ILE A 1 169 ? 7.617 4.055 6.845 1.00 89.69 169 ILE A C 1
ATOM 1401 O O . ILE A 1 169 ? 7.105 4.377 7.916 1.00 89.69 169 ILE A O 1
ATOM 1405 N N . GLY A 1 170 ? 6.866 3.767 5.780 1.00 86.38 170 GLY A N 1
ATOM 1406 C CA . GLY A 1 170 ? 5.406 3.801 5.798 1.00 86.38 170 GLY A CA 1
ATOM 1407 C C . GLY A 1 170 ? 4.796 2.835 6.821 1.00 86.38 170 GLY A C 1
ATOM 1408 O O . GLY A 1 170 ? 3.848 3.194 7.529 1.00 86.38 170 GLY A O 1
ATOM 1409 N N . MET A 1 171 ? 5.361 1.631 6.963 1.00 86.44 171 MET A N 1
ATOM 1410 C CA . MET A 1 171 ? 4.960 0.679 8.006 1.00 86.44 171 MET A CA 1
ATOM 1411 C C . MET A 1 171 ? 5.291 1.196 9.412 1.00 86.44 171 MET A C 1
ATOM 1413 O O . MET A 1 171 ? 4.427 1.149 10.293 1.00 86.44 171 MET A O 1
ATOM 1417 N N . LEU A 1 172 ? 6.489 1.752 9.618 1.00 86.94 172 LEU A N 1
ATOM 1418 C CA . LEU A 1 172 ? 6.895 2.355 10.895 1.00 86.94 172 LEU A CA 1
ATOM 1419 C C . LEU A 1 172 ? 5.985 3.525 11.288 1.00 86.94 172 LEU A C 1
ATOM 1421 O O . LEU A 1 172 ? 5.486 3.575 12.415 1.00 86.94 172 LEU A O 1
ATOM 1425 N N . ILE A 1 173 ? 5.694 4.423 10.346 1.00 86.06 173 ILE A N 1
ATOM 1426 C CA . ILE A 1 173 ? 4.759 5.538 10.527 1.00 86.06 173 ILE A CA 1
ATOM 1427 C C . ILE A 1 173 ? 3.389 5.003 10.959 1.00 86.06 173 ILE A C 1
ATOM 1429 O O . ILE A 1 173 ? 2.817 5.486 11.940 1.00 86.06 173 ILE A O 1
ATOM 1433 N N . ASN A 1 174 ? 2.877 3.960 10.299 1.00 82.44 174 ASN A N 1
ATOM 1434 C CA . ASN A 1 174 ? 1.603 3.343 10.669 1.00 82.44 174 ASN A CA 1
ATOM 1435 C C . ASN A 1 174 ? 1.616 2.767 12.096 1.00 82.44 174 ASN A C 1
ATOM 1437 O O . ASN A 1 174 ? 0.658 2.986 12.848 1.00 82.44 174 ASN A O 1
ATOM 1441 N N . ILE A 1 175 ? 2.695 2.090 12.498 1.00 83.94 175 ILE A N 1
ATOM 1442 C CA . ILE A 1 175 ? 2.872 1.559 13.860 1.00 83.94 175 ILE A CA 1
ATOM 1443 C C . ILE A 1 175 ? 2.861 2.695 14.889 1.00 83.94 175 ILE A C 1
ATOM 1445 O O . ILE A 1 175 ? 2.095 2.646 15.859 1.00 83.94 175 ILE A O 1
ATOM 1449 N N . ILE A 1 176 ? 3.655 3.745 14.656 1.00 83.75 176 ILE A N 1
ATOM 1450 C CA . ILE A 1 176 ? 3.768 4.902 15.552 1.00 83.75 176 ILE A CA 1
ATOM 1451 C C . ILE A 1 176 ? 2.405 5.574 15.695 1.00 83.75 176 ILE A C 1
ATOM 1453 O O . ILE A 1 176 ? 1.943 5.847 16.805 1.00 83.75 176 ILE A O 1
ATOM 1457 N N . ILE A 1 177 ? 1.711 5.812 14.588 1.00 80.75 177 ILE A N 1
ATOM 1458 C CA . ILE A 1 177 ? 0.446 6.542 14.559 1.00 80.75 177 ILE A CA 1
ATOM 1459 C C . ILE A 1 177 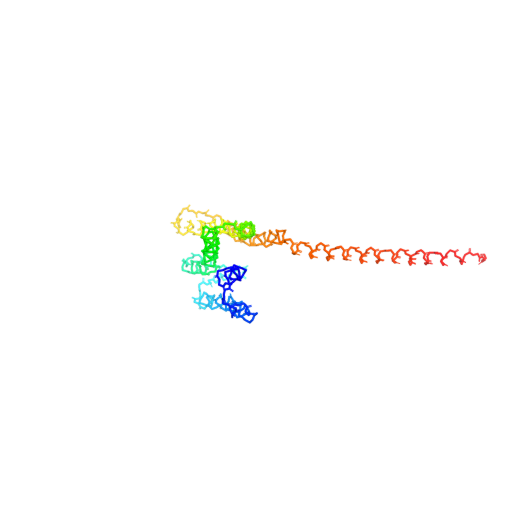? -0.696 5.770 15.246 1.00 80.75 177 ILE A C 1
ATOM 1461 O O . ILE A 1 177 ? -1.602 6.388 15.838 1.00 80.75 177 ILE A O 1
ATOM 1465 N N . HIS A 1 178 ? -0.690 4.437 15.190 1.00 80.38 178 HIS A N 1
ATOM 1466 C CA . HIS A 1 178 ? -1.797 3.621 15.677 1.00 80.38 178 HIS A CA 1
ATOM 1467 C C . HIS A 1 178 ? -1.733 3.415 17.201 1.00 80.38 178 HIS A C 1
ATOM 1469 O O . HIS A 1 178 ? -1.067 2.517 17.711 1.00 80.38 178 HIS A O 1
ATOM 1475 N N . LYS A 1 179 ? -2.509 4.215 17.953 1.00 80.56 179 LYS A N 1
ATOM 1476 C CA . LYS A 1 179 ? -2.529 4.209 19.435 1.00 80.56 179 LYS A CA 1
ATOM 1477 C C . LYS A 1 179 ? -2.667 2.814 20.060 1.00 80.56 179 LYS A C 1
ATOM 1479 O O . LYS A 1 179 ? -2.032 2.544 21.072 1.00 80.56 179 LYS A O 1
ATOM 1484 N N . LYS A 1 180 ? -3.488 1.931 19.471 1.00 81.19 180 LYS A N 1
ATOM 1485 C CA . LYS A 1 180 ? -3.665 0.557 19.977 1.00 81.19 180 LYS A CA 1
ATOM 1486 C C . LYS A 1 180 ? -2.374 -0.256 19.879 1.00 81.19 180 LYS A C 1
ATOM 1488 O O . LYS A 1 180 ? -2.014 -0.911 20.845 1.00 81.19 180 LYS A O 1
ATOM 1493 N N . ILE A 1 181 ? -1.680 -0.171 18.742 1.00 82.00 181 ILE A N 1
ATOM 1494 C CA . ILE A 1 181 ? -0.424 -0.895 18.515 1.00 82.00 181 ILE A CA 1
ATOM 1495 C C . ILE A 1 181 ? 0.643 -0.336 19.453 1.00 82.00 181 ILE A C 1
ATOM 1497 O O . ILE A 1 181 ? 1.272 -1.095 20.176 1.00 82.00 181 ILE A O 1
ATOM 1501 N N . ARG A 1 182 ? 0.751 0.994 19.553 1.00 84.75 182 ARG A N 1
ATOM 1502 C CA . ARG A 1 182 ? 1.672 1.658 20.485 1.00 84.75 182 ARG A CA 1
ATOM 1503 C C . ARG A 1 182 ? 1.469 1.220 21.940 1.00 84.75 182 ARG A C 1
ATOM 1505 O O . ARG A 1 182 ? 2.442 0.967 22.638 1.00 84.75 182 ARG A O 1
ATOM 1512 N N . LYS A 1 183 ? 0.213 1.103 22.391 1.00 87.56 183 LYS A N 1
ATOM 1513 C CA . LYS A 1 183 ? -0.112 0.633 23.747 1.00 87.56 183 LYS A CA 1
ATOM 1514 C C . LYS A 1 183 ? 0.301 -0.826 23.957 1.00 87.56 183 LYS A C 1
ATOM 1516 O O . LYS A 1 183 ? 0.837 -1.143 25.011 1.00 87.56 183 LYS A O 1
ATOM 1521 N N . ILE A 1 184 ? 0.074 -1.689 22.963 1.00 88.44 184 ILE A N 1
ATOM 1522 C CA . ILE A 1 184 ? 0.511 -3.091 23.008 1.00 88.44 184 ILE A CA 1
ATOM 1523 C C . ILE A 1 184 ? 2.038 -3.155 23.082 1.00 88.44 184 ILE A C 1
ATOM 1525 O O . ILE A 1 184 ? 2.556 -3.746 24.017 1.00 88.44 184 ILE A O 1
ATOM 1529 N N . ILE A 1 185 ? 2.750 -2.476 22.176 1.00 88.12 185 ILE A N 1
ATOM 1530 C CA . ILE A 1 185 ? 4.221 -2.446 22.149 1.00 88.12 185 ILE A CA 1
ATOM 1531 C C . ILE A 1 185 ? 4.781 -1.940 23.479 1.00 88.12 185 ILE A C 1
ATOM 1533 O O . ILE A 1 185 ? 5.634 -2.591 24.067 1.00 88.12 185 ILE A O 1
ATOM 1537 N N . SER A 1 186 ? 4.270 -0.817 23.988 1.00 88.94 186 SER A N 1
ATOM 1538 C CA . SER A 1 186 ? 4.698 -0.259 25.275 1.00 88.94 186 SER A CA 1
ATOM 1539 C C . SER A 1 186 ? 4.436 -1.224 26.436 1.00 88.94 186 SER A C 1
ATOM 1541 O O . SER A 1 186 ? 5.296 -1.384 27.300 1.00 88.94 186 SER A O 1
ATOM 1543 N N . SER A 1 187 ? 3.290 -1.914 26.441 1.00 90.94 187 SER A N 1
ATOM 1544 C CA . SER A 1 187 ? 2.975 -2.906 27.471 1.00 90.94 187 SER A CA 1
ATOM 1545 C C . SER A 1 187 ? 3.895 -4.126 27.396 1.00 90.94 187 SER A C 1
ATOM 1547 O O . SER A 1 187 ? 4.383 -4.570 28.435 1.00 90.94 187 SER A O 1
ATOM 1549 N N . THR A 1 188 ? 4.164 -4.646 26.198 1.00 91.06 188 THR A N 1
ATOM 1550 C CA . THR A 1 188 ? 5.078 -5.777 25.991 1.00 91.06 188 THR A CA 1
ATOM 1551 C C . THR A 1 188 ? 6.509 -5.404 26.370 1.00 91.06 188 THR A C 1
ATOM 1553 O O . THR A 1 188 ? 7.161 -6.158 27.087 1.00 91.06 188 THR A O 1
ATOM 1556 N N . LEU A 1 189 ? 6.972 -4.216 25.971 1.00 91.56 189 LEU A N 1
ATOM 1557 C CA . LEU A 1 189 ? 8.298 -3.704 26.316 1.00 91.56 189 LEU A CA 1
ATOM 1558 C C . LEU A 1 189 ? 8.456 -3.549 27.835 1.00 91.56 189 LEU A C 1
ATOM 1560 O O . LEU A 1 189 ? 9.456 -3.981 28.396 1.00 91.56 189 LEU A O 1
ATOM 1564 N N . CYS A 1 190 ? 7.443 -3.010 28.518 1.00 90.81 190 CYS A N 1
ATOM 1565 C CA . CYS A 1 190 ? 7.446 -2.884 29.975 1.00 90.81 190 CYS A CA 1
ATOM 1566 C C . CYS A 1 190 ? 7.522 -4.253 30.676 1.00 90.81 190 CYS A C 1
ATOM 1568 O O . CYS A 1 190 ? 8.289 -4.412 31.623 1.00 90.81 190 CYS A O 1
ATOM 1570 N N . ARG A 1 191 ? 6.794 -5.267 30.183 1.00 91.56 191 ARG A N 1
ATOM 1571 C CA . ARG A 1 191 ? 6.882 -6.641 30.711 1.00 91.56 191 ARG A CA 1
ATOM 1572 C C . ARG A 1 191 ? 8.267 -7.250 30.501 1.00 91.56 191 ARG A C 1
ATOM 1574 O O . ARG A 1 191 ? 8.808 -7.819 31.440 1.00 91.56 191 ARG A O 1
ATOM 1581 N N . LEU A 1 192 ? 8.848 -7.095 29.312 1.00 90.25 192 LEU A N 1
ATOM 1582 C CA . LEU A 1 192 ? 10.198 -7.586 29.014 1.00 90.25 192 LEU A CA 1
ATOM 1583 C C . LEU A 1 192 ? 11.250 -6.937 29.920 1.00 90.25 192 LEU A C 1
ATOM 1585 O O . LEU A 1 192 ? 12.091 -7.638 30.474 1.00 90.25 192 LEU A O 1
ATOM 1589 N N . LEU A 1 193 ? 11.160 -5.622 30.136 1.00 90.88 193 LEU A N 1
ATOM 1590 C CA . LEU A 1 193 ? 12.051 -4.905 31.050 1.00 90.88 193 LEU A CA 1
ATOM 1591 C C . LEU A 1 193 ? 11.883 -5.368 32.504 1.00 90.88 193 LEU A C 1
ATOM 1593 O O . LEU A 1 193 ? 12.875 -5.497 33.218 1.00 90.88 193 LEU A O 1
ATOM 1597 N N . MET A 1 194 ? 10.655 -5.661 32.948 1.00 90.00 194 MET A N 1
ATOM 1598 C CA . MET A 1 194 ? 10.424 -6.214 34.288 1.00 90.00 194 MET A CA 1
ATOM 1599 C C . MET A 1 194 ? 11.005 -7.624 34.448 1.00 90.00 194 MET A C 1
ATOM 1601 O O . MET A 1 194 ? 11.656 -7.883 35.458 1.00 90.00 194 MET A O 1
ATOM 1605 N N . ILE A 1 195 ? 10.840 -8.500 33.451 1.00 87.25 195 ILE A N 1
ATOM 1606 C CA . ILE A 1 195 ? 11.424 -9.853 33.453 1.00 87.25 195 ILE A CA 1
ATOM 1607 C C . ILE A 1 195 ? 12.953 -9.774 33.479 1.00 87.25 195 ILE A C 1
ATOM 1609 O O . ILE A 1 195 ? 13.593 -10.427 34.301 1.00 87.25 195 ILE A O 1
ATOM 1613 N N . HIS A 1 196 ? 13.548 -8.927 32.634 1.00 86.25 196 HIS A N 1
ATOM 1614 C CA . HIS A 1 196 ? 14.996 -8.733 32.631 1.00 86.25 196 HIS A CA 1
ATOM 1615 C C . HIS A 1 196 ? 15.485 -8.225 33.992 1.00 86.25 196 HIS A C 1
ATOM 1617 O O . HIS A 1 196 ? 16.462 -8.749 34.524 1.00 86.25 196 HIS A O 1
ATOM 1623 N N . ARG A 1 197 ? 14.792 -7.249 34.593 1.00 85.38 197 ARG A N 1
ATOM 1624 C CA . ARG A 1 197 ? 15.143 -6.727 35.920 1.00 85.38 197 ARG A CA 1
ATOM 1625 C C . ARG A 1 197 ? 15.071 -7.813 36.997 1.00 85.38 197 ARG A C 1
ATOM 1627 O O . ARG A 1 197 ? 15.967 -7.882 37.833 1.00 85.38 197 ARG A O 1
ATOM 1634 N N . GLN A 1 198 ? 14.043 -8.662 36.977 1.00 83.75 198 GLN A N 1
ATOM 1635 C CA . GLN A 1 198 ? 13.917 -9.782 37.916 1.00 83.75 198 GLN A CA 1
ATOM 1636 C C . GLN A 1 198 ? 15.055 -10.796 37.753 1.00 83.75 198 GLN A C 1
ATOM 1638 O O . GLN A 1 198 ? 15.659 -11.178 38.755 1.00 83.75 198 GLN A O 1
ATOM 1643 N N . ASN A 1 199 ? 15.413 -11.155 36.517 1.00 79.75 199 ASN A N 1
ATOM 1644 C CA . ASN A 1 199 ? 16.537 -12.055 36.246 1.00 79.75 199 ASN A CA 1
ATOM 1645 C C . ASN A 1 199 ? 17.872 -11.473 36.732 1.00 79.75 199 ASN A C 1
ATOM 1647 O O . ASN A 1 199 ? 18.639 -12.174 37.386 1.00 79.75 199 ASN A O 1
ATOM 1651 N N . THR A 1 200 ? 18.134 -10.183 36.494 1.00 81.06 200 THR A N 1
ATOM 1652 C CA . THR A 1 200 ? 19.361 -9.524 36.974 1.00 81.06 200 THR A CA 1
ATOM 1653 C C . THR A 1 200 ? 19.444 -9.518 38.503 1.00 81.06 200 THR A C 1
ATOM 1655 O O . THR A 1 200 ? 20.493 -9.829 39.060 1.00 81.06 200 THR A O 1
ATOM 1658 N N . VAL A 1 201 ? 18.338 -9.236 39.202 1.00 80.69 201 VAL A N 1
ATOM 1659 C CA . VAL A 1 201 ? 18.295 -9.276 40.677 1.00 80.69 201 VAL A CA 1
ATOM 1660 C C . VAL A 1 201 ? 18.522 -10.696 41.207 1.00 80.69 201 VAL A C 1
ATOM 1662 O O . VAL A 1 201 ? 19.200 -10.869 42.221 1.00 80.69 201 VAL A O 1
ATOM 1665 N N . HIS A 1 202 ? 17.987 -11.713 40.529 1.00 75.81 202 HIS A N 1
ATOM 1666 C CA . HIS A 1 202 ? 18.163 -13.106 40.933 1.00 75.81 202 HIS A CA 1
ATOM 1667 C C . HIS A 1 202 ? 19.621 -13.573 40.780 1.00 75.81 202 HIS A C 1
ATOM 1669 O O . HIS A 1 202 ? 20.146 -14.225 41.682 1.00 75.81 202 HIS A O 1
ATOM 1675 N N . ILE A 1 203 ? 20.291 -13.182 39.690 1.00 80.06 203 ILE A N 1
ATOM 1676 C CA . ILE A 1 203 ? 21.715 -13.478 39.451 1.00 80.06 203 ILE A CA 1
ATOM 1677 C C . ILE A 1 203 ? 22.595 -12.812 40.520 1.00 80.06 203 ILE A C 1
ATOM 1679 O O . ILE A 1 203 ? 23.443 -13.477 41.114 1.00 80.06 203 ILE A O 1
ATOM 1683 N N . ILE A 1 204 ? 22.349 -11.534 40.838 1.00 79.38 204 ILE A N 1
ATOM 1684 C CA . ILE A 1 204 ? 23.106 -10.807 41.875 1.00 79.38 204 ILE A CA 1
ATOM 1685 C C . ILE A 1 204 ? 22.938 -11.473 43.252 1.00 79.38 204 ILE A C 1
ATOM 1687 O O . ILE A 1 204 ? 23.913 -11.643 43.984 1.00 79.38 204 ILE A O 1
ATOM 1691 N N . ARG A 1 205 ? 21.720 -11.908 43.612 1.00 74.69 205 ARG A N 1
ATOM 1692 C CA . ARG A 1 205 ? 21.485 -12.622 44.882 1.00 74.69 205 ARG A CA 1
ATOM 1693 C C . ARG A 1 205 ? 22.220 -13.959 44.954 1.00 74.69 205 ARG A C 1
ATOM 1695 O O . ARG A 1 205 ? 22.753 -14.283 46.010 1.00 74.69 205 ARG A O 1
ATOM 1702 N N . GLN A 1 206 ? 22.263 -14.718 43.859 1.00 74.69 206 GLN A N 1
ATOM 1703 C CA . GLN A 1 206 ? 23.002 -15.982 43.818 1.00 74.69 206 GLN A CA 1
ATOM 1704 C C . GLN A 1 206 ? 24.511 -15.767 43.966 1.00 74.69 206 GLN A C 1
ATOM 1706 O O . GLN A 1 206 ? 25.138 -16.516 44.706 1.00 74.69 206 GLN A O 1
ATOM 1711 N N . GLN A 1 207 ? 25.072 -14.720 43.351 1.00 76.12 207 GLN A N 1
ATOM 1712 C CA . GLN A 1 207 ? 26.490 -14.371 43.508 1.00 76.12 207 GLN A CA 1
ATOM 1713 C C . GLN A 1 207 ? 26.843 -13.955 44.944 1.00 76.12 207 GLN A C 1
ATOM 1715 O O . GLN A 1 207 ? 27.866 -14.380 45.471 1.00 76.12 207 GLN A O 1
ATOM 1720 N N . HIS A 1 208 ? 25.990 -13.177 45.619 1.00 70.88 208 HIS A N 1
ATOM 1721 C CA . HIS A 1 208 ? 26.210 -12.858 47.035 1.00 70.88 208 HIS A CA 1
ATOM 1722 C C . HIS A 1 208 ? 26.120 -14.095 47.942 1.00 70.88 208 HIS A C 1
ATOM 1724 O O . HIS A 1 208 ? 26.881 -14.200 48.903 1.00 70.88 208 HIS A O 1
ATOM 1730 N N . ALA A 1 209 ? 25.227 -15.042 47.637 1.00 69.25 209 ALA A N 1
ATOM 1731 C CA . ALA A 1 209 ? 25.117 -16.288 48.392 1.00 69.25 209 ALA A CA 1
ATOM 1732 C C . ALA A 1 209 ? 26.365 -17.178 48.238 1.00 69.25 209 ALA A C 1
ATOM 1734 O O . ALA A 1 209 ? 26.846 -17.716 49.234 1.00 69.25 209 ALA A O 1
ATOM 1735 N N . THR A 1 210 ? 26.932 -17.293 47.032 1.00 69.69 210 THR A N 1
ATOM 1736 C CA . THR A 1 210 ? 28.168 -18.065 46.805 1.00 69.69 210 THR A CA 1
ATOM 1737 C C . THR A 1 210 ? 29.410 -17.390 47.381 1.00 69.69 210 THR A C 1
ATOM 1739 O O . THR A 1 210 ? 30.263 -18.083 47.931 1.00 69.69 210 THR A O 1
ATOM 1742 N N . ILE A 1 211 ? 29.512 -16.057 47.333 1.00 70.56 211 ILE A N 1
ATOM 1743 C CA . ILE A 1 211 ? 30.637 -15.330 47.950 1.00 70.56 211 ILE A CA 1
ATOM 1744 C C . ILE A 1 211 ? 30.643 -15.523 49.475 1.00 70.56 211 ILE A C 1
ATOM 1746 O O . ILE A 1 211 ? 31.693 -15.819 50.039 1.00 70.56 211 ILE A O 1
ATOM 1750 N N . ASN A 1 212 ? 29.481 -15.444 50.134 1.00 59.66 212 ASN A N 1
ATOM 1751 C CA . ASN A 1 212 ? 29.383 -15.630 51.588 1.00 59.66 212 ASN A CA 1
ATOM 1752 C C . ASN A 1 212 ? 29.650 -17.076 52.048 1.00 59.66 212 ASN A C 1
ATOM 1754 O O . ASN A 1 212 ? 30.050 -17.284 53.190 1.00 59.66 212 ASN A O 1
ATOM 1758 N N . GLN A 1 213 ? 29.461 -18.080 51.185 1.00 59.66 213 GLN A N 1
ATOM 1759 C CA . GLN A 1 213 ? 29.848 -19.465 51.488 1.00 59.66 213 GLN A CA 1
ATOM 1760 C C . GLN A 1 213 ? 31.361 -19.702 51.335 1.00 59.66 213 GLN A C 1
ATOM 1762 O O . GLN A 1 213 ? 31.924 -20.523 52.057 1.00 59.66 213 GLN A O 1
ATOM 1767 N N . GLY A 1 214 ? 32.034 -18.959 50.449 1.00 58.06 214 GLY A N 1
ATOM 1768 C CA . GLY A 1 214 ? 33.485 -19.051 50.246 1.00 58.06 214 GLY A CA 1
ATOM 1769 C C . GLY A 1 214 ? 34.333 -18.363 51.325 1.00 58.06 214 GLY A C 1
ATOM 1770 O O . GLY A 1 214 ? 35.469 -18.767 51.555 1.00 58.06 214 GLY A O 1
ATOM 1771 N N . THR A 1 215 ? 33.807 -17.351 52.021 1.00 56.44 215 THR A N 1
ATOM 1772 C CA . THR A 1 215 ? 34.518 -16.653 53.114 1.00 56.44 215 THR A CA 1
ATOM 1773 C C . THR A 1 215 ? 34.337 -17.295 54.493 1.00 56.44 215 THR A C 1
ATOM 1775 O O . THR A 1 215 ? 35.107 -16.990 55.399 1.00 56.44 215 THR A O 1
ATOM 1778 N N . GLY A 1 216 ? 33.378 -18.212 54.660 1.00 55.03 216 GLY A N 1
ATOM 1779 C CA . GLY A 1 216 ? 33.123 -18.919 55.924 1.00 55.03 216 GLY A CA 1
ATOM 1780 C C . GLY A 1 216 ? 33.992 -20.160 56.186 1.00 55.03 216 GLY A C 1
ATOM 1781 O O . GLY A 1 216 ? 33.827 -20.794 57.220 1.00 55.03 216 GLY A O 1
ATOM 1782 N N . THR A 1 217 ? 34.895 -20.533 55.274 1.00 54.47 217 THR A N 1
ATOM 1783 C CA . THR A 1 217 ? 35.695 -21.780 55.342 1.00 54.47 217 THR A CA 1
ATOM 1784 C C . THR A 1 217 ? 37.212 -21.545 55.315 1.00 54.47 217 THR A C 1
ATOM 1786 O O . THR A 1 217 ? 37.973 -22.403 54.879 1.00 54.47 217 THR A O 1
ATOM 1789 N N . ARG A 1 218 ? 37.686 -20.388 55.800 1.00 49.72 218 ARG A N 1
ATOM 1790 C CA . ARG A 1 218 ? 39.125 -20.091 55.934 1.00 49.72 218 ARG A CA 1
ATOM 1791 C C . ARG A 1 218 ? 39.487 -19.647 57.353 1.00 49.72 218 ARG A C 1
ATOM 1793 O O . ARG A 1 218 ? 39.916 -18.525 57.588 1.00 49.72 218 ARG A O 1
ATOM 1800 N N . THR A 1 219 ? 39.305 -20.554 58.298 1.00 54.06 219 THR A N 1
ATOM 1801 C CA . THR A 1 219 ? 40.022 -20.565 59.578 1.00 54.06 219 THR A CA 1
ATOM 1802 C C . THR A 1 219 ? 40.416 -22.007 59.840 1.00 54.06 219 THR A C 1
ATOM 1804 O O . THR A 1 219 ? 39.554 -22.870 59.671 1.00 54.06 219 THR A O 1
ATOM 1807 N N . VAL A 1 220 ? 41.650 -22.205 60.321 1.00 50.69 220 VAL A N 1
ATOM 1808 C CA . VAL A 1 220 ? 42.283 -23.481 60.711 1.00 50.69 220 VAL A CA 1
ATOM 1809 C C . VAL A 1 220 ? 42.922 -24.175 59.488 1.00 50.69 220 VAL A C 1
ATOM 1811 O O . VAL A 1 220 ? 42.205 -24.615 58.596 1.00 50.69 220 VAL A O 1
ATOM 1814 N N . ASP A 1 221 ? 44.244 -24.189 59.283 1.00 46.72 221 ASP A N 1
ATOM 1815 C CA . ASP A 1 221 ? 45.413 -24.057 60.179 1.00 46.72 221 ASP A CA 1
ATOM 1816 C C . ASP A 1 221 ? 46.523 -23.155 59.603 1.00 46.72 221 ASP A C 1
ATOM 1818 O O . ASP A 1 221 ? 46.713 -23.157 58.362 1.00 46.72 221 ASP A O 1
#

pLDDT: mean 78.26, std 11.21, range [46.72, 93.0]

Sequence (221 aa):
MLQTIHRLFVTVLAHRRYLRKRWLYFFIALIQFIIPMMMLLPALFEGHFAYIPDGKMCYIAFNDLFGVLYPSVCFYFGPLIIQLLLSYWILQYVSRETQAGRAQINVRRRVEKERRILIRLFIPVLLIIGVGLIYFVFVFGTWISSSSWQIPPYALHLSLLGISAAIGIGMLINIIIHKKIRKIISSTLCRLLMIHRQNTVHIIRQQHATINQGTGTRTVD

InterPro domains:
  IPR019426 7TM GPCR, serpentine receptor class v (Srv) [PF10323] (4-146)

Foldseek 3Di:
DLVLVQLCCCQVVVVPVVCNDPVNSVVVVVCVVVQLVVQCVCLVPVCQFPDDPVPPDGDRPLVDVCSVVSCCVRVPVVVLVVSVVSLVVSLVSLVVVCVVDPDDVVSVVVSVVSVVVSVLLVVLSVQLVVLVVQLVCVSVVCVVPVPPDPPDPVSNVVSVVSNVVSNVVSVVSVCVPDPVNVVVVVVVVVVVVVVVVVVVVVVVVVVVVVVVVVVVPPDDD